Protein AF-A0A8G2L6K5-F1 (afdb_monomer_lite)

Secondary structure (DSSP, 8-state):
--HHHHHHHHTTS---TT--S------HHHHHHHHT--HHHHHHHHHHHHHTTSS---BB---TTTTT-EEEEEE-SS--HHHHHHHHTT-TTEEEEEEEE-----SS-----SEEEEEEE-S--HHHHHHHHHHHHHHTTT-S-PEEE--S-TT-PPPHHHHHHHHHHBT-BGGG--HHHHHHHHTS-HHHHT-

Foldseek 3Di:
DDPLLVLLVVLQPDDDPPDPDDDPHSDLVVSCVVVVNDSVSSVVSVCVCPVVCVPVFDADADDCQQFVKWKKKFADDPDDPVLLCVLCVPPPQFPDKDKAADDDPPDDDPRVHRIIIITIGTQQQPVCVVVVVVVSCVSVVVPTDIDTDDDDDNPDHNDVLSVLLCVQGGPDGPVPRDLVVNCVRSVHDSVVSVD

Sequence (195 aa):
MDEITRTIFRSWNWPNEEFNTFSTRPTPYNISKYNYINPGAVYKSWHILVDSGYIKKLALIPSNEIVARQVILIPGNSIKISKIFDRLSGIYFIESMHLGHIYESSGIFSINASWVFIIEILNSPLNILDKNIRIINDMLNNEYNILKITNYDYNFSMPDYLKDLYNSIAYKDIYDINLKVISDRIKKSVKTVNR

Structure (mmCIF, N/CA/C/O backbone):
data_AF-A0A8G2L6K5-F1
#
_entry.id   AF-A0A8G2L6K5-F1
#
loop_
_atom_site.group_PDB
_atom_site.id
_atom_site.type_symbol
_atom_site.label_atom_id
_atom_site.label_alt_id
_atom_site.label_comp_id
_atom_site.label_asym_id
_atom_site.label_entity_id
_atom_site.label_seq_id
_atom_site.pdbx_PDB_ins_code
_atom_site.Cartn_x
_atom_site.Cartn_y
_atom_site.Cartn_z
_atom_site.occupancy
_atom_site.B_iso_or_equiv
_atom_site.auth_seq_id
_atom_site.auth_comp_id
_atom_site.auth_asym_id
_atom_site.auth_atom_id
_atom_site.pdbx_PDB_model_num
ATOM 1 N N . MET A 1 1 ? -3.975 -21.849 -15.107 1.00 68.06 1 MET A N 1
ATOM 2 C CA . MET A 1 1 ? -2.671 -21.210 -14.837 1.00 68.06 1 MET A CA 1
ATOM 3 C C . MET A 1 1 ? -1.623 -22.298 -14.699 1.00 68.06 1 MET A C 1
ATOM 5 O O . MET A 1 1 ? -1.763 -23.127 -13.797 1.00 68.06 1 MET A O 1
ATOM 9 N N . ASP A 1 2 ? -0.671 -22.332 -15.630 1.00 79.25 2 ASP A N 1
ATOM 10 C CA . ASP A 1 2 ? 0.451 -23.277 -15.662 1.00 79.25 2 ASP A CA 1
ATOM 11 C C . ASP A 1 2 ? 1.436 -23.040 -14.502 1.00 79.25 2 ASP A C 1
ATOM 13 O O . ASP A 1 2 ? 1.358 -22.036 -13.791 1.00 79.25 2 ASP A O 1
ATOM 17 N N . GLU A 1 3 ? 2.335 -23.997 -14.287 1.00 77.94 3 GLU A N 1
ATOM 18 C CA . GLU A 1 3 ? 3.257 -24.017 -13.150 1.00 77.94 3 GLU A CA 1
ATOM 19 C C . GLU A 1 3 ? 4.266 -22.862 -13.173 1.00 77.94 3 GLU A C 1
ATOM 21 O O . GLU A 1 3 ? 4.516 -22.255 -12.133 1.00 77.94 3 GLU A O 1
ATOM 26 N N . ILE A 1 4 ? 4.752 -22.469 -14.355 1.00 76.88 4 ILE A N 1
ATOM 27 C CA . ILE A 1 4 ? 5.654 -21.321 -14.514 1.00 76.88 4 ILE A CA 1
ATOM 28 C C . ILE A 1 4 ? 4.921 -20.036 -14.121 1.00 76.88 4 ILE A C 1
ATOM 30 O O . ILE A 1 4 ? 5.428 -19.255 -13.315 1.00 76.88 4 ILE A O 1
ATOM 34 N N . THR A 1 5 ? 3.694 -19.846 -14.609 1.00 74.88 5 THR A N 1
ATOM 35 C CA . THR A 1 5 ? 2.875 -18.677 -14.267 1.00 74.88 5 THR A CA 1
ATOM 36 C C . THR A 1 5 ? 2.541 -18.623 -12.769 1.00 74.88 5 THR A C 1
ATOM 38 O O . THR A 1 5 ? 2.600 -17.548 -12.170 1.00 74.88 5 THR A O 1
ATOM 41 N N . ARG A 1 6 ? 2.263 -19.766 -12.120 1.00 75.38 6 ARG A N 1
ATOM 42 C CA . ARG A 1 6 ? 2.054 -19.834 -10.656 1.00 75.38 6 ARG A CA 1
ATOM 43 C C . ARG A 1 6 ? 3.314 -19.458 -9.871 1.00 75.38 6 ARG A C 1
ATOM 45 O O . ARG A 1 6 ? 3.214 -18.726 -8.888 1.00 75.38 6 ARG A O 1
ATOM 52 N N . THR A 1 7 ? 4.481 -19.940 -10.292 1.00 74.44 7 THR A N 1
ATOM 53 C CA . THR A 1 7 ? 5.774 -19.628 -9.661 1.00 74.44 7 THR A CA 1
ATOM 54 C C . THR A 1 7 ? 6.119 -18.146 -9.797 1.00 74.44 7 THR A C 1
ATOM 56 O O . THR A 1 7 ? 6.534 -17.511 -8.826 1.00 74.44 7 THR A O 1
ATOM 59 N N . ILE A 1 8 ? 5.859 -17.555 -10.965 1.00 73.19 8 ILE A N 1
ATOM 60 C CA . ILE A 1 8 ? 6.035 -16.116 -11.195 1.00 73.19 8 ILE A CA 1
ATOM 61 C C . ILE A 1 8 ? 5.089 -15.310 -10.304 1.00 73.19 8 ILE A C 1
ATOM 63 O O . ILE A 1 8 ? 5.546 -14.393 -9.630 1.00 73.19 8 ILE A O 1
ATOM 67 N N . PHE A 1 9 ? 3.809 -15.683 -10.231 1.00 71.31 9 PHE A N 1
ATOM 68 C CA . PHE A 1 9 ? 2.833 -15.010 -9.371 1.00 71.31 9 PHE A CA 1
ATOM 69 C C . PHE A 1 9 ? 3.225 -15.061 -7.884 1.00 71.31 9 PHE A C 1
ATOM 71 O O . PHE A 1 9 ? 3.146 -14.054 -7.187 1.00 71.31 9 PHE A O 1
ATOM 78 N N . ARG A 1 10 ? 3.718 -16.204 -7.386 1.00 68.62 10 ARG A N 1
ATOM 79 C CA . ARG A 1 10 ? 4.211 -16.334 -5.999 1.00 68.62 10 ARG A CA 1
ATOM 80 C C . ARG A 1 10 ? 5.464 -15.501 -5.727 1.00 68.62 10 ARG A C 1
ATOM 82 O O . ARG A 1 10 ? 5.612 -14.985 -4.626 1.00 68.62 10 ARG A O 1
ATOM 89 N N . SER A 1 11 ? 6.318 -15.313 -6.733 1.00 65.25 11 SER A N 1
ATOM 90 C CA . SER A 1 11 ? 7.546 -14.512 -6.622 1.00 65.25 11 SER A CA 1
ATOM 91 C C . SER A 1 11 ? 7.284 -13.012 -6.405 1.00 65.25 11 SER A C 1
ATOM 93 O O . SER A 1 11 ? 8.221 -12.260 -6.148 1.00 65.25 11 SER A O 1
ATOM 95 N N . TRP A 1 12 ? 6.031 -12.560 -6.524 1.00 62.56 12 TRP A N 1
ATOM 96 C CA . TRP A 1 12 ? 5.639 -11.167 -6.300 1.00 62.56 12 TRP A CA 1
ATOM 97 C C . TRP A 1 12 ? 5.365 -10.833 -4.826 1.00 62.56 12 TRP A C 1
ATOM 99 O O . TRP A 1 12 ? 5.551 -9.684 -4.439 1.00 62.56 12 TRP A O 1
ATOM 109 N N . ASN A 1 13 ? 4.986 -11.815 -3.998 1.00 50.75 13 ASN A N 1
ATOM 110 C CA . ASN A 1 13 ? 4.703 -11.637 -2.561 1.00 50.75 13 ASN A CA 1
ATOM 111 C C . ASN A 1 13 ? 5.940 -11.884 -1.676 1.00 50.75 13 ASN A C 1
ATOM 113 O O . ASN A 1 13 ? 5.842 -12.440 -0.587 1.00 50.75 13 ASN A O 1
ATOM 117 N N . TRP A 1 14 ? 7.114 -11.485 -2.158 1.00 43.91 14 TRP A N 1
ATOM 118 C CA . TRP A 1 14 ? 8.388 -11.611 -1.447 1.00 43.91 14 TRP A CA 1
ATOM 119 C C . TRP A 1 14 ? 8.331 -10.894 -0.080 1.00 43.91 14 TRP A C 1
ATOM 121 O O . TRP A 1 14 ? 7.917 -9.734 -0.021 1.00 43.91 14 TRP A O 1
ATOM 131 N N . PRO A 1 15 ? 8.752 -11.564 1.007 1.00 46.09 15 PRO A N 1
ATOM 132 C CA . PRO A 1 15 ? 10.173 -11.584 1.346 1.00 46.09 15 PRO A CA 1
ATOM 133 C C . PRO A 1 15 ? 10.777 -12.995 1.295 1.00 46.09 15 PRO A C 1
ATOM 135 O O . PRO A 1 15 ? 10.095 -13.978 1.557 1.00 46.09 15 PRO A O 1
ATOM 138 N N . ASN A 1 16 ? 12.077 -13.094 0.997 1.00 39.81 16 ASN A N 1
ATOM 139 C CA . ASN A 1 16 ? 12.858 -14.282 1.342 1.00 39.81 16 ASN A CA 1
ATOM 140 C C . ASN A 1 16 ? 13.253 -14.177 2.812 1.00 39.81 16 ASN A C 1
ATOM 142 O O . ASN A 1 16 ? 13.802 -13.159 3.232 1.00 39.81 16 ASN A O 1
ATOM 146 N N . GLU A 1 17 ? 13.035 -15.260 3.544 1.00 38.28 17 GLU A N 1
ATOM 147 C CA . GLU A 1 17 ? 13.237 -15.406 4.988 1.00 38.28 17 GLU A CA 1
ATOM 148 C C . GLU A 1 17 ? 14.704 -15.250 5.459 1.00 38.28 17 GLU A C 1
ATOM 150 O O . GLU A 1 17 ? 14.969 -15.334 6.652 1.00 38.28 17 GLU A O 1
ATOM 155 N N . GLU A 1 18 ? 15.664 -14.961 4.569 1.00 41.25 18 GLU A N 1
ATOM 156 C CA . GLU A 1 18 ? 17.101 -14.972 4.901 1.00 41.25 18 GLU A CA 1
ATOM 157 C C . GLU A 1 18 ? 17.878 -13.661 4.673 1.00 41.25 18 GLU A C 1
ATOM 159 O O . GLU A 1 18 ? 19.075 -13.619 4.953 1.00 41.25 18 GLU A O 1
ATOM 164 N N . PHE A 1 19 ? 17.272 -12.556 4.217 1.00 40.88 19 PHE A N 1
ATOM 165 C CA . PHE A 1 19 ? 18.045 -11.323 3.975 1.00 40.88 19 PHE A CA 1
ATOM 166 C C . PHE A 1 19 ? 17.327 -10.046 4.431 1.00 40.88 19 PHE A C 1
ATOM 168 O O . PHE A 1 19 ? 16.371 -9.594 3.811 1.00 40.88 19 PHE A O 1
ATOM 175 N N . ASN A 1 20 ? 17.884 -9.394 5.460 1.00 33.16 20 ASN A N 1
ATOM 176 C CA . ASN A 1 20 ? 17.543 -8.042 5.941 1.00 33.16 20 ASN A CA 1
ATOM 177 C C . ASN A 1 20 ? 17.918 -6.913 4.952 1.00 33.16 20 ASN A C 1
ATOM 179 O O . ASN A 1 20 ? 18.189 -5.781 5.353 1.00 33.16 20 ASN A O 1
ATOM 183 N N . THR A 1 21 ? 17.983 -7.191 3.653 1.00 35.34 21 THR A N 1
ATOM 184 C CA . THR A 1 21 ? 18.262 -6.187 2.627 1.00 35.34 21 THR A CA 1
ATOM 185 C C . THR A 1 21 ? 17.023 -6.017 1.767 1.00 35.34 21 THR A C 1
ATOM 187 O O . THR A 1 21 ? 16.451 -6.993 1.288 1.00 35.34 21 THR A O 1
ATOM 190 N N . PHE A 1 22 ? 16.586 -4.762 1.611 1.00 36.00 22 PHE A N 1
ATOM 191 C CA . PHE A 1 22 ? 15.458 -4.383 0.765 1.00 36.00 22 PHE A CA 1
ATOM 192 C C . PHE A 1 22 ? 15.473 -5.199 -0.528 1.00 36.00 22 PHE A C 1
ATOM 194 O O . PHE A 1 22 ? 16.423 -5.124 -1.312 1.00 36.00 22 PHE A O 1
ATOM 201 N N . SER A 1 23 ? 14.419 -6.000 -0.685 1.00 39.91 23 SER A N 1
ATOM 202 C CA . SER A 1 23 ? 14.184 -6.919 -1.788 1.00 39.91 23 SER A CA 1
ATOM 203 C C . SER A 1 23 ? 14.669 -6.323 -3.105 1.00 39.91 23 SER A C 1
ATOM 205 O O . SER A 1 23 ? 14.223 -5.243 -3.513 1.00 39.91 23 SER A O 1
ATOM 207 N N . THR A 1 24 ? 15.556 -7.027 -3.804 1.00 47.91 24 THR A N 1
ATOM 208 C CA . THR A 1 24 ? 15.788 -6.748 -5.217 1.00 47.91 24 THR A CA 1
ATOM 209 C C . THR A 1 24 ? 14.419 -6.776 -5.894 1.00 47.91 24 THR A C 1
ATOM 211 O O . THR A 1 24 ? 13.699 -7.764 -5.780 1.00 47.91 24 THR A O 1
ATOM 214 N N . ARG A 1 25 ? 14.011 -5.656 -6.516 1.00 54.78 25 ARG A N 1
ATOM 215 C CA . ARG A 1 25 ? 12.707 -5.513 -7.197 1.00 54.78 25 ARG A CA 1
ATOM 216 C C . ARG A 1 25 ? 12.370 -6.826 -7.922 1.00 54.78 25 ARG A C 1
ATOM 218 O O . ARG A 1 25 ? 13.289 -7.336 -8.575 1.00 54.78 25 ARG A O 1
ATOM 225 N N . PRO A 1 26 ? 11.138 -7.366 -7.864 1.00 60.91 26 PRO A N 1
ATOM 226 C CA . PRO A 1 26 ? 10.773 -8.607 -8.549 1.00 60.91 26 PRO A CA 1
ATOM 227 C C . PRO A 1 26 ? 10.716 -8.365 -10.063 1.00 60.91 26 PRO A C 1
ATOM 229 O O . PRO A 1 26 ? 9.673 -8.410 -10.689 1.00 60.91 26 PRO A O 1
ATOM 232 N N . THR A 1 27 ? 11.846 -8.017 -10.669 1.00 67.75 27 THR A N 1
ATOM 233 C CA . THR A 1 27 ? 11.981 -7.829 -12.105 1.00 67.75 27 THR A CA 1
ATOM 234 C C . THR A 1 27 ? 11.930 -9.196 -12.778 1.00 67.75 27 THR A C 1
ATOM 236 O O . THR A 1 27 ? 12.365 -10.184 -12.175 1.00 67.75 27 THR A O 1
ATOM 239 N N . PRO A 1 28 ? 11.495 -9.274 -14.045 1.00 72.69 28 PRO A N 1
ATOM 240 C CA . PRO A 1 28 ? 11.574 -10.511 -14.815 1.00 72.69 28 PRO A CA 1
ATOM 241 C C . PRO A 1 28 ? 12.965 -11.166 -14.769 1.00 72.69 28 PRO A C 1
ATOM 243 O O . PRO A 1 28 ? 13.072 -12.385 -14.655 1.00 72.69 28 PRO A O 1
ATOM 246 N N . TYR A 1 29 ? 14.033 -10.357 -14.765 1.00 73.44 29 TYR A N 1
ATOM 247 C CA . TYR A 1 29 ? 15.413 -10.824 -14.614 1.00 73.44 29 TYR A CA 1
ATOM 248 C C . TYR A 1 29 ? 15.680 -11.488 -13.255 1.00 73.44 29 TYR A C 1
ATOM 250 O O . TYR A 1 29 ? 16.242 -12.579 -13.206 1.00 73.44 29 TYR A O 1
ATOM 258 N N . ASN A 1 30 ? 15.257 -10.869 -12.149 1.00 70.69 30 ASN A N 1
ATOM 259 C CA . ASN A 1 30 ? 15.464 -11.438 -10.816 1.00 70.69 30 ASN A CA 1
ATOM 260 C C . ASN A 1 30 ? 14.640 -12.715 -10.626 1.00 70.69 30 ASN A C 1
ATOM 262 O O . ASN A 1 30 ? 15.180 -13.716 -10.166 1.00 70.69 30 ASN A O 1
ATOM 266 N N . ILE A 1 31 ? 13.376 -12.728 -11.058 1.00 74.81 31 ILE A N 1
ATOM 267 C CA . ILE A 1 31 ? 12.539 -13.936 -11.006 1.00 74.81 31 ILE A CA 1
ATOM 268 C C . ILE A 1 31 ? 13.185 -15.067 -11.811 1.00 74.81 31 ILE A C 1
ATOM 270 O O . ILE A 1 31 ? 13.276 -16.188 -11.315 1.00 74.81 31 ILE A O 1
ATOM 274 N N . SER A 1 32 ? 13.674 -14.768 -13.018 1.00 79.44 32 SER A N 1
ATOM 275 C CA . SER A 1 32 ? 14.403 -15.718 -13.862 1.00 79.44 32 SER A CA 1
ATOM 276 C C . SER A 1 32 ? 15.634 -16.285 -13.153 1.00 79.44 32 SER A C 1
ATOM 278 O O . SER A 1 32 ? 15.785 -17.503 -13.076 1.00 79.44 32 SER A O 1
ATOM 280 N N . LYS A 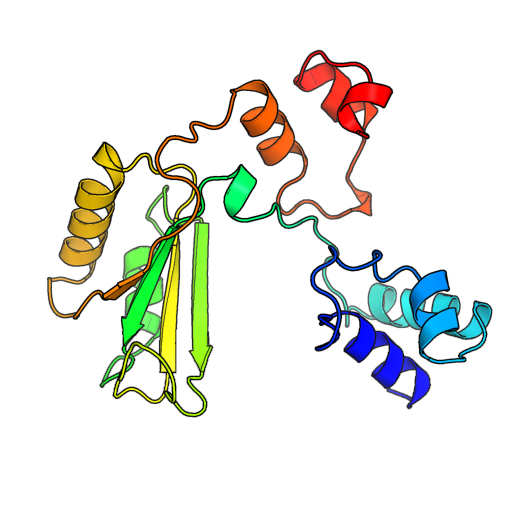1 33 ? 16.476 -15.413 -12.586 1.00 78.25 33 LYS A N 1
ATOM 281 C CA . LYS A 1 33 ? 17.710 -15.791 -11.892 1.00 78.25 33 LYS A CA 1
ATOM 282 C C . LYS A 1 33 ? 17.452 -16.668 -10.665 1.00 78.25 33 LYS A C 1
ATOM 284 O O . LYS A 1 33 ? 18.162 -17.649 -10.480 1.00 78.25 33 LYS A O 1
ATOM 289 N N . TYR A 1 34 ? 16.475 -16.315 -9.830 1.00 74.12 34 TYR A N 1
ATOM 290 C CA . TYR A 1 34 ? 16.229 -17.003 -8.556 1.00 74.12 34 TYR A CA 1
ATOM 291 C C . TYR A 1 34 ? 15.420 -18.291 -8.700 1.00 74.12 34 TYR A C 1
ATOM 293 O O . TYR A 1 34 ? 15.601 -19.208 -7.908 1.00 74.12 34 TYR A O 1
ATOM 301 N N . ASN A 1 35 ? 14.562 -18.384 -9.718 1.00 76.38 35 ASN A N 1
ATOM 302 C CA . ASN A 1 35 ? 13.757 -19.581 -9.966 1.00 76.38 35 ASN A CA 1
ATOM 303 C C . ASN A 1 35 ? 14.340 -20.475 -11.072 1.00 76.38 35 ASN A C 1
ATOM 305 O O . ASN A 1 35 ? 13.712 -21.460 -11.449 1.00 76.38 35 ASN A O 1
ATOM 309 N N . TYR A 1 36 ? 15.508 -20.122 -11.623 1.00 81.75 36 TYR A N 1
ATOM 310 C CA . TYR A 1 36 ? 16.138 -20.815 -12.752 1.00 81.75 36 TYR A CA 1
ATOM 311 C C . TYR A 1 36 ? 15.199 -20.971 -13.968 1.00 81.75 36 TYR A C 1
ATOM 313 O O . TYR A 1 36 ? 15.243 -21.962 -14.695 1.00 81.75 36 TYR A O 1
ATOM 321 N N . ILE A 1 37 ? 14.342 -19.971 -14.207 1.00 83.56 37 ILE A N 1
ATOM 322 C CA . ILE A 1 37 ? 13.384 -19.938 -15.324 1.00 83.56 37 ILE A CA 1
ATOM 323 C C . ILE A 1 37 ? 13.993 -19.133 -16.470 1.00 83.56 37 ILE A C 1
ATOM 325 O O . ILE A 1 37 ? 14.615 -18.097 -16.245 1.00 83.56 37 ILE A O 1
ATOM 329 N N . ASN A 1 38 ? 13.773 -19.553 -17.716 1.00 84.19 38 ASN A N 1
ATOM 330 C CA . ASN A 1 38 ? 14.186 -18.777 -18.886 1.00 84.19 38 ASN A CA 1
ATOM 331 C C . ASN A 1 38 ? 13.585 -17.345 -18.856 1.00 84.19 38 ASN A C 1
ATOM 333 O O . ASN A 1 38 ? 12.363 -17.217 -18.732 1.00 84.19 38 ASN A O 1
ATOM 337 N N . PRO A 1 39 ? 14.385 -16.272 -19.038 1.00 79.25 39 PRO A N 1
ATOM 338 C CA . PRO A 1 39 ? 13.889 -14.894 -18.992 1.00 79.25 39 PRO A CA 1
ATOM 339 C C . PRO A 1 39 ? 12.717 -14.625 -19.943 1.00 79.25 39 PRO A C 1
ATOM 341 O O . PRO A 1 39 ? 11.751 -13.974 -19.556 1.00 79.25 39 PRO A O 1
ATOM 344 N N . GLY A 1 40 ? 12.754 -15.162 -21.167 1.00 82.31 40 GLY A N 1
ATOM 345 C CA . GLY A 1 40 ? 11.688 -14.996 -22.157 1.00 82.31 40 GLY A CA 1
ATOM 346 C C . GLY A 1 40 ? 10.363 -15.624 -21.717 1.00 82.31 40 GLY A C 1
ATOM 347 O O . GLY A 1 40 ? 9.302 -15.039 -21.934 1.00 82.31 40 GLY A O 1
ATOM 348 N N . ALA A 1 41 ? 10.415 -16.768 -21.028 1.00 83.69 41 ALA A N 1
ATOM 349 C CA . ALA A 1 41 ? 9.231 -17.385 -20.430 1.00 83.69 41 ALA A CA 1
ATOM 350 C C . ALA A 1 41 ? 8.665 -16.536 -19.278 1.00 83.69 41 ALA A C 1
ATOM 352 O O . ALA A 1 41 ? 7.443 -16.419 -19.149 1.00 83.69 41 ALA A O 1
ATOM 353 N N . VAL A 1 42 ? 9.536 -15.891 -18.490 1.00 82.44 42 VAL A N 1
ATOM 354 C CA . VAL A 1 42 ? 9.116 -14.959 -17.434 1.00 82.44 42 VAL A CA 1
ATOM 355 C C . VAL A 1 42 ? 8.432 -13.732 -18.024 1.00 82.44 42 VAL A C 1
ATOM 357 O O . VAL A 1 42 ? 7.327 -13.412 -17.601 1.00 82.44 42 VAL A O 1
ATOM 360 N N . TYR A 1 43 ? 9.023 -13.085 -19.035 1.00 81.56 43 TYR A N 1
ATOM 361 C CA . TYR A 1 43 ? 8.406 -11.935 -19.708 1.00 81.56 43 TYR A CA 1
ATOM 362 C C . TYR A 1 43 ? 7.048 -12.286 -20.319 1.00 81.56 43 TYR A C 1
ATOM 364 O O . TYR A 1 43 ? 6.073 -11.570 -20.102 1.00 81.56 43 TYR A O 1
ATOM 372 N N . LYS A 1 44 ? 6.953 -13.410 -21.037 1.00 83.56 44 LYS A N 1
ATOM 373 C CA . LYS A 1 44 ? 5.691 -13.852 -21.643 1.00 83.56 44 LYS A CA 1
ATOM 374 C C . LYS A 1 44 ? 4.600 -14.061 -20.591 1.00 83.56 44 LYS A C 1
ATOM 376 O O . LYS A 1 44 ? 3.485 -13.583 -20.761 1.00 83.56 44 LYS A O 1
ATOM 381 N N . SER A 1 45 ? 4.926 -14.749 -19.501 1.00 81.56 45 SER A N 1
ATOM 382 C CA . SER A 1 45 ? 3.962 -15.035 -18.433 1.00 81.56 45 SER A CA 1
ATOM 383 C C . SER A 1 45 ? 3.610 -13.782 -17.627 1.00 81.56 45 SER A C 1
ATOM 385 O O . SER A 1 45 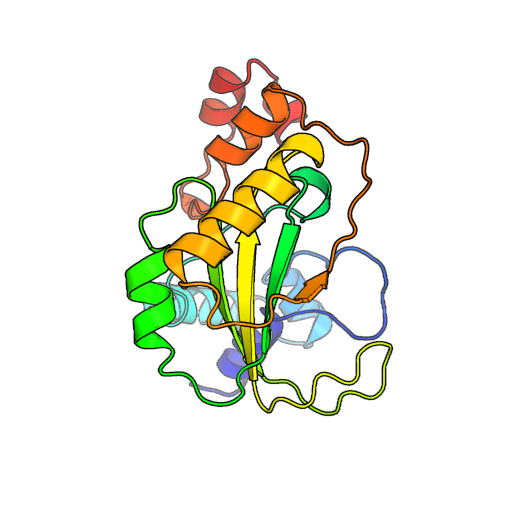? 2.466 -13.623 -17.218 1.00 81.56 45 SER A O 1
ATOM 387 N N . TRP A 1 46 ? 4.561 -12.863 -17.447 1.00 79.06 46 TRP A N 1
ATOM 388 C CA . TRP A 1 46 ? 4.332 -11.554 -16.836 1.00 79.06 46 TRP A CA 1
ATOM 389 C C . TRP A 1 46 ? 3.292 -10.751 -17.617 1.00 79.06 46 TRP A C 1
ATOM 391 O O . TRP A 1 46 ? 2.326 -10.274 -17.029 1.00 79.06 46 TRP A O 1
ATOM 401 N N . HIS A 1 47 ? 3.457 -10.645 -18.940 1.00 79.56 47 HIS A N 1
ATOM 402 C CA . HIS A 1 47 ? 2.478 -9.981 -19.801 1.00 79.56 47 HIS A CA 1
ATOM 403 C C . HIS A 1 47 ? 1.118 -10.663 -19.727 1.00 79.56 47 HIS A C 1
ATOM 405 O O . HIS A 1 47 ? 0.129 -9.988 -19.486 1.00 79.56 47 HIS A O 1
ATOM 411 N N . ILE A 1 48 ? 1.069 -11.998 -19.796 1.00 82.00 48 ILE A N 1
ATOM 412 C CA . ILE A 1 48 ? -0.189 -12.739 -19.639 1.00 82.00 48 ILE A CA 1
ATOM 413 C C . ILE A 1 48 ? -0.871 -12.381 -18.318 1.00 82.00 48 ILE A C 1
ATOM 415 O O . ILE A 1 48 ? -2.063 -12.102 -18.325 1.00 82.00 48 ILE A O 1
ATOM 419 N N . LEU A 1 49 ? -0.154 -12.370 -17.192 1.00 77.62 49 LEU A N 1
ATOM 420 C CA . LEU A 1 49 ? -0.744 -12.069 -15.885 1.00 77.62 49 LEU A CA 1
ATOM 421 C C . LEU A 1 49 ? -1.317 -10.640 -15.806 1.00 77.62 49 LEU A C 1
ATOM 423 O O . LEU A 1 49 ? -2.349 -10.448 -15.163 1.00 77.62 49 LEU A O 1
ATOM 427 N N . VAL A 1 50 ? -0.681 -9.661 -16.456 1.00 76.75 50 VAL A N 1
ATOM 428 C CA . VAL A 1 50 ? -1.176 -8.274 -16.531 1.00 76.75 50 VAL A CA 1
ATOM 429 C C . VAL A 1 50 ? -2.350 -8.169 -17.511 1.00 76.75 50 VAL A C 1
ATOM 431 O O . VAL A 1 50 ? -3.434 -7.741 -17.125 1.00 76.75 50 VAL A O 1
ATOM 434 N N . ASP A 1 51 ? -2.175 -8.639 -18.745 1.00 79.38 51 ASP A N 1
ATOM 435 C CA . ASP A 1 51 ? -3.144 -8.505 -19.840 1.00 79.38 51 ASP A CA 1
ATOM 436 C C . ASP A 1 51 ? -4.444 -9.279 -19.574 1.00 79.38 51 ASP A C 1
ATOM 438 O O . ASP A 1 51 ? -5.526 -8.859 -19.978 1.00 79.38 51 ASP A O 1
ATOM 442 N N . SER A 1 52 ? -4.363 -10.408 -18.864 1.00 80.50 52 SER A N 1
ATOM 443 C CA . SER A 1 52 ? -5.541 -11.192 -18.459 1.00 80.50 52 SER A CA 1
ATOM 444 C C . SER A 1 52 ? -6.209 -10.689 -17.173 1.00 80.50 52 SER A C 1
ATOM 446 O O . SER A 1 52 ? -7.217 -11.254 -16.746 1.00 80.50 52 SER A O 1
ATOM 448 N N . GLY A 1 53 ? -5.670 -9.641 -16.541 1.00 76.12 53 GLY A N 1
ATOM 449 C CA . GLY A 1 53 ? -6.245 -9.021 -15.348 1.00 76.12 53 GLY A CA 1
ATOM 450 C C . GLY A 1 53 ? -6.048 -9.801 -14.043 1.00 76.12 53 GLY A C 1
ATOM 451 O O . GLY A 1 53 ? -6.656 -9.437 -13.032 1.00 76.12 53 GLY A O 1
ATOM 452 N N . TYR A 1 54 ? -5.201 -10.843 -14.023 1.00 72.81 54 TYR A N 1
ATOM 453 C CA . TYR A 1 54 ? -4.770 -11.477 -12.765 1.00 72.81 54 TYR A CA 1
ATOM 454 C C . TYR A 1 54 ? -3.997 -10.484 -11.889 1.00 72.81 54 TYR A C 1
ATOM 456 O O . TYR A 1 54 ? -4.160 -10.478 -10.669 1.00 72.81 54 TYR A O 1
ATOM 464 N N . ILE A 1 55 ? -3.206 -9.611 -12.511 1.00 72.50 55 ILE A N 1
ATOM 465 C CA . ILE A 1 55 ? -2.631 -8.424 -11.885 1.00 72.50 55 ILE A CA 1
ATOM 466 C C . ILE A 1 55 ? -3.435 -7.224 -12.359 1.00 72.50 55 ILE A C 1
ATOM 468 O O . ILE A 1 55 ? -3.360 -6.830 -13.518 1.00 72.50 55 ILE A O 1
ATOM 472 N N . LYS A 1 56 ? -4.193 -6.618 -11.447 1.00 71.81 56 LYS A N 1
ATOM 473 C CA . LYS A 1 56 ? -4.994 -5.428 -11.764 1.00 71.81 56 LYS A CA 1
ATOM 474 C C . LYS A 1 56 ? -4.193 -4.131 -11.721 1.00 71.81 56 LYS A C 1
ATOM 476 O O . LYS A 1 56 ? -4.616 -3.149 -12.315 1.00 71.81 56 LYS A O 1
ATOM 481 N N . LYS A 1 57 ? -3.114 -4.107 -10.935 1.00 71.00 57 LYS A N 1
ATOM 482 C CA . LYS A 1 57 ? -2.339 -2.901 -10.656 1.00 71.00 57 LYS A CA 1
ATOM 483 C C . LYS A 1 57 ? -0.958 -3.249 -10.129 1.00 71.00 57 LYS A C 1
ATOM 485 O O . LYS A 1 57 ? -0.831 -4.091 -9.240 1.00 71.00 57 LYS A O 1
ATOM 490 N N . LEU A 1 58 ? 0.047 -2.544 -10.626 1.00 70.06 58 LEU A N 1
ATOM 491 C CA . LEU A 1 58 ? 1.387 -2.515 -10.054 1.00 70.06 58 LEU A CA 1
ATOM 492 C C . LEU A 1 58 ? 1.600 -1.129 -9.462 1.00 70.06 58 LEU A C 1
ATOM 494 O O . LEU A 1 58 ? 1.662 -0.167 -10.208 1.00 70.06 58 LEU A O 1
ATOM 498 N N . ALA A 1 59 ? 1.700 -1.001 -8.141 1.00 69.44 59 ALA A N 1
ATOM 499 C CA . ALA A 1 59 ? 1.843 0.302 -7.496 1.00 69.44 59 ALA A CA 1
ATOM 500 C C . ALA A 1 59 ? 3.086 0.365 -6.612 1.00 69.44 59 ALA A C 1
ATOM 502 O O . ALA A 1 59 ? 3.464 -0.621 -5.979 1.00 69.44 59 ALA A O 1
ATOM 503 N N . LEU A 1 60 ? 3.698 1.548 -6.532 1.00 65.94 60 LEU A N 1
ATOM 504 C CA . LEU A 1 60 ? 4.704 1.824 -5.512 1.00 65.94 60 LEU A CA 1
ATOM 505 C C . LEU A 1 60 ? 3.994 2.081 -4.182 1.00 65.94 60 LEU A C 1
ATOM 507 O O . LEU A 1 60 ? 3.207 3.022 -4.065 1.00 65.94 60 LEU A O 1
ATOM 511 N N . ILE A 1 61 ? 4.292 1.247 -3.185 1.00 66.12 61 ILE A N 1
ATOM 512 C CA . ILE A 1 61 ? 3.847 1.430 -1.803 1.00 66.12 61 ILE A CA 1
ATOM 513 C C . ILE A 1 61 ? 5.042 1.967 -1.010 1.00 66.12 61 ILE A C 1
ATOM 515 O O . ILE A 1 61 ? 6.037 1.258 -0.852 1.00 66.12 61 ILE A O 1
ATOM 519 N N . PRO A 1 62 ? 4.993 3.222 -0.543 1.00 63.38 62 PRO A N 1
ATOM 520 C CA . PRO A 1 62 ? 6.092 3.808 0.213 1.00 63.38 62 PRO A CA 1
ATOM 521 C C . PRO A 1 62 ? 6.291 3.095 1.551 1.00 63.38 62 PRO A C 1
ATOM 523 O O . PRO A 1 62 ? 5.315 2.701 2.201 1.00 63.38 62 PRO A O 1
ATOM 526 N N . SER A 1 63 ? 7.561 2.952 1.948 1.00 64.00 63 SER A N 1
ATOM 527 C CA . SER A 1 63 ? 7.934 2.380 3.245 1.00 64.00 63 SER A CA 1
ATOM 528 C C . SER A 1 63 ? 7.260 3.151 4.377 1.00 64.00 63 SER A C 1
ATOM 530 O O . SER A 1 63 ? 7.204 4.383 4.345 1.00 64.00 63 SER A O 1
ATOM 532 N N . ASN A 1 64 ? 6.793 2.418 5.387 1.00 62.22 64 ASN A N 1
ATOM 533 C CA . ASN A 1 64 ? 6.145 2.954 6.583 1.00 62.22 64 ASN A CA 1
ATOM 534 C C . ASN A 1 64 ? 6.990 4.043 7.274 1.00 62.22 64 ASN A C 1
ATOM 536 O O . ASN A 1 64 ? 6.433 5.026 7.761 1.00 62.22 64 ASN A O 1
ATOM 540 N N . GLU A 1 65 ? 8.320 3.893 7.244 1.00 60.09 65 GLU A N 1
ATOM 541 C CA . GLU A 1 65 ? 9.315 4.833 7.788 1.00 60.09 65 GLU A CA 1
ATOM 542 C C . GLU A 1 65 ? 9.226 6.224 7.164 1.00 60.09 65 GLU A C 1
ATOM 544 O O . GLU A 1 65 ? 9.302 7.235 7.852 1.00 60.09 65 GLU A O 1
ATOM 549 N N . ILE A 1 66 ? 9.032 6.275 5.846 1.00 62.25 66 ILE A N 1
ATOM 550 C CA . ILE A 1 66 ? 9.084 7.512 5.059 1.00 62.25 66 ILE A CA 1
ATOM 551 C C . ILE A 1 66 ? 7.809 8.339 5.238 1.00 62.25 66 ILE A C 1
ATOM 553 O O . ILE A 1 66 ? 7.818 9.552 5.050 1.00 62.25 66 ILE A O 1
ATOM 557 N N . VAL A 1 67 ? 6.699 7.690 5.577 1.00 64.94 67 VAL A N 1
ATOM 558 C CA . VAL A 1 67 ? 5.374 8.324 5.645 1.00 64.94 67 VAL A CA 1
ATOM 559 C C . VAL A 1 67 ? 4.839 8.422 7.073 1.00 64.94 67 VAL A C 1
ATOM 561 O O . VAL A 1 67 ? 3.690 8.827 7.269 1.00 64.94 67 VAL A O 1
ATOM 564 N N . ALA A 1 68 ? 5.659 8.030 8.058 1.00 68.00 68 ALA A N 1
ATOM 565 C CA . ALA A 1 68 ? 5.273 7.894 9.458 1.00 68.00 68 ALA A CA 1
ATOM 566 C C . ALA A 1 68 ? 3.935 7.140 9.606 1.00 68.00 68 ALA A C 1
ATOM 568 O O . ALA A 1 68 ? 3.029 7.591 10.312 1.00 68.00 68 ALA A O 1
ATOM 569 N N . ARG A 1 69 ? 3.783 6.019 8.877 1.00 74.19 69 ARG A N 1
ATOM 570 C CA . ARG A 1 69 ? 2.548 5.220 8.894 1.00 74.19 69 ARG A CA 1
ATOM 571 C C . ARG A 1 69 ? 2.370 4.628 10.284 1.00 74.19 69 ARG A C 1
ATOM 573 O O . ARG A 1 69 ? 3.271 3.981 10.816 1.00 74.19 69 ARG A O 1
ATOM 580 N N . GLN A 1 70 ? 1.191 4.827 10.847 1.00 76.88 70 GLN A N 1
ATOM 581 C CA . GLN A 1 70 ? 0.796 4.264 12.128 1.00 76.88 70 GLN A CA 1
ATOM 582 C C . GLN A 1 70 ? -0.278 3.216 11.899 1.00 76.88 70 GLN A C 1
ATOM 584 O O . GLN A 1 70 ? -1.132 3.371 11.025 1.00 76.88 70 GLN A O 1
ATOM 589 N N . VAL A 1 71 ? -0.218 2.147 12.686 1.00 77.69 71 VAL A N 1
ATOM 590 C CA . VAL A 1 71 ? -1.126 1.015 12.561 1.00 77.69 71 VAL A CA 1
ATOM 591 C C . VAL A 1 71 ? -1.943 0.899 13.837 1.00 77.69 71 VAL A C 1
ATOM 593 O O . VAL A 1 71 ? -1.414 0.871 14.948 1.00 77.69 71 VAL A O 1
ATOM 596 N N . ILE A 1 72 ? -3.255 0.839 13.672 1.00 80.06 72 ILE A N 1
ATOM 597 C CA . ILE A 1 72 ? -4.195 0.545 14.740 1.00 80.06 72 ILE A CA 1
ATOM 598 C C . ILE A 1 72 ? -4.741 -0.858 14.511 1.00 80.06 72 ILE A C 1
ATOM 600 O O . ILE A 1 72 ? -5.138 -1.205 13.399 1.00 80.06 72 ILE A O 1
ATOM 604 N N . LEU A 1 73 ? -4.775 -1.647 15.581 1.00 80.31 73 LEU A N 1
ATOM 605 C CA . LEU A 1 73 ? -5.273 -3.011 15.564 1.00 80.31 73 LEU A CA 1
ATOM 606 C C . LEU A 1 73 ? -6.541 -3.117 16.408 1.00 80.31 73 LEU A C 1
ATOM 608 O O . LEU A 1 73 ? -6.568 -2.692 17.563 1.00 80.31 73 LEU A O 1
ATOM 612 N N . ILE A 1 74 ? -7.584 -3.724 15.850 1.00 81.12 74 ILE A N 1
ATOM 613 C CA . ILE A 1 74 ? -8.828 -4.023 16.567 1.00 81.12 74 ILE A CA 1
ATOM 614 C C . ILE A 1 74 ? -9.024 -5.544 16.565 1.00 81.12 74 ILE A C 1
ATOM 616 O O . ILE A 1 74 ? -9.261 -6.120 15.500 1.00 81.12 74 ILE A O 1
ATOM 620 N N . PRO A 1 75 ? -8.907 -6.219 17.722 1.00 79.06 75 PRO A N 1
ATOM 621 C CA . PRO A 1 75 ? -9.106 -7.659 17.828 1.00 79.06 75 PRO A CA 1
ATOM 622 C C . PRO A 1 75 ? -10.518 -8.082 17.429 1.00 79.06 75 PRO A C 1
ATOM 624 O O . PRO A 1 75 ? -11.523 -7.480 17.819 1.00 79.06 75 PRO A O 1
ATOM 627 N N . GLY A 1 76 ? -10.584 -9.158 16.660 1.00 72.44 76 GLY A N 1
ATOM 628 C CA . GLY A 1 76 ? -11.801 -9.693 16.092 1.00 72.44 76 GLY A CA 1
ATOM 629 C C . GLY A 1 76 ? -12.579 -10.621 17.006 1.00 72.44 76 GLY A C 1
ATOM 630 O O . GLY A 1 76 ? -12.684 -11.810 16.716 1.00 72.44 76 GLY A O 1
ATOM 631 N N . ASN A 1 77 ? -13.140 -10.105 18.100 1.00 63.81 77 ASN A N 1
ATOM 632 C CA . ASN A 1 77 ? -13.692 -10.993 19.131 1.00 63.81 77 ASN A CA 1
ATOM 633 C C . ASN A 1 77 ? -15.207 -11.255 19.002 1.00 63.81 77 ASN A C 1
ATOM 635 O O . ASN A 1 77 ? -15.709 -12.152 19.674 1.00 63.81 77 ASN A O 1
ATOM 639 N N . SER A 1 78 ? -15.944 -10.542 18.134 1.00 54.91 78 SER A N 1
ATOM 640 C CA . SER A 1 78 ? -17.404 -10.756 17.953 1.00 54.91 78 SER A CA 1
ATOM 641 C C . SER A 1 78 ? -18.079 -9.956 16.815 1.00 54.91 78 SER A C 1
ATOM 643 O O . SER A 1 78 ? -19.307 -9.891 16.736 1.00 54.91 78 SER A O 1
ATOM 645 N N . ILE A 1 79 ? -17.324 -9.301 15.929 1.00 61.53 79 ILE A N 1
ATOM 646 C CA . ILE A 1 79 ? -17.837 -8.142 15.173 1.00 61.53 79 ILE A CA 1
ATOM 647 C C . ILE A 1 79 ? -18.223 -8.489 13.728 1.00 61.53 79 ILE A C 1
ATOM 649 O O . ILE A 1 79 ? -17.526 -9.231 13.039 1.00 61.53 79 ILE A O 1
ATOM 653 N N . LYS A 1 80 ? -19.290 -7.852 13.217 1.00 71.12 80 LYS A N 1
ATOM 654 C CA . LYS A 1 80 ? -19.547 -7.763 11.770 1.00 71.12 80 LYS A CA 1
ATOM 655 C C . LYS A 1 80 ? -18.592 -6.751 11.140 1.00 71.12 80 LYS A C 1
ATOM 657 O O . LYS A 1 80 ? -18.819 -5.550 11.256 1.00 71.12 80 LYS A O 1
ATOM 662 N N . ILE A 1 81 ? -17.572 -7.246 10.442 1.00 73.00 81 ILE A N 1
ATOM 663 C CA . ILE A 1 81 ? -16.552 -6.462 9.718 1.00 73.00 81 ILE A CA 1
ATOM 664 C C . ILE A 1 81 ? -17.169 -5.320 8.891 1.00 73.00 81 ILE A C 1
ATOM 666 O O . ILE A 1 81 ? -16.640 -4.212 8.884 1.00 73.00 81 ILE A O 1
ATOM 670 N N . SER A 1 82 ? -18.325 -5.560 8.262 1.00 78.19 82 SER A N 1
ATOM 671 C CA . SER A 1 82 ? -19.034 -4.551 7.467 1.00 78.19 82 SER A CA 1
ATOM 672 C C . SER A 1 82 ? -19.336 -3.268 8.251 1.00 78.19 82 SER A C 1
ATOM 674 O O . SER A 1 82 ? -19.124 -2.182 7.734 1.00 78.19 82 SER A O 1
ATOM 676 N N . LYS A 1 83 ? -19.724 -3.371 9.532 1.00 80.56 83 LYS A N 1
ATOM 677 C CA . LYS A 1 83 ? -20.030 -2.197 10.364 1.00 80.56 83 LYS A CA 1
ATOM 678 C C . LYS A 1 83 ? -18.807 -1.322 10.630 1.00 80.56 83 LYS A C 1
ATOM 680 O O . LYS A 1 83 ? -18.964 -0.114 10.770 1.00 80.56 83 LYS A O 1
ATOM 685 N N . ILE A 1 84 ? -17.619 -1.920 10.738 1.00 82.12 84 ILE A N 1
ATOM 686 C CA . ILE A 1 84 ? -16.378 -1.163 10.937 1.00 82.12 84 ILE A CA 1
ATOM 687 C C . ILE A 1 84 ? -16.072 -0.370 9.664 1.00 82.12 84 ILE A C 1
ATOM 689 O O . ILE A 1 84 ? -15.860 0.837 9.741 1.00 82.12 84 ILE A O 1
ATOM 693 N N . PHE A 1 85 ? -16.125 -1.021 8.497 1.00 84.12 85 PHE A N 1
ATOM 694 C CA . PHE A 1 85 ? -15.924 -0.347 7.213 1.00 84.12 85 PHE A CA 1
ATOM 695 C C . PHE A 1 85 ? -16.916 0.800 7.006 1.00 84.12 85 PHE A C 1
ATOM 697 O O . PHE A 1 85 ? -16.477 1.915 6.742 1.00 84.12 85 PHE A O 1
ATOM 704 N N . ASP A 1 86 ? -18.216 0.555 7.196 1.00 85.69 86 ASP A N 1
ATOM 705 C CA . ASP A 1 86 ? -19.268 1.557 6.975 1.00 85.69 86 ASP A CA 1
ATOM 706 C C . ASP A 1 86 ? -19.094 2.799 7.865 1.00 85.69 86 ASP A C 1
ATOM 708 O O . ASP A 1 86 ? -19.354 3.923 7.441 1.00 85.69 86 ASP A O 1
ATOM 712 N N . ARG A 1 87 ? -18.651 2.608 9.116 1.00 87.25 87 ARG A N 1
ATOM 713 C CA . ARG A 1 87 ? -18.441 3.707 10.072 1.00 87.25 87 ARG A CA 1
ATOM 714 C C . ARG A 1 87 ? -17.158 4.485 9.792 1.00 87.25 87 ARG A C 1
ATOM 716 O O . ARG A 1 87 ? -17.123 5.691 10.009 1.00 87.25 87 ARG A O 1
ATOM 723 N N . LEU A 1 88 ? -16.101 3.816 9.338 1.00 87.69 88 LEU A N 1
ATOM 724 C CA . LEU A 1 88 ? -14.769 4.417 9.228 1.00 87.69 88 LEU A CA 1
ATOM 725 C C . LEU A 1 88 ? -14.414 4.901 7.814 1.00 87.69 88 LEU A C 1
ATOM 727 O O . LEU A 1 88 ? -13.502 5.713 7.674 1.00 87.69 88 LEU A O 1
ATOM 731 N N . SER A 1 89 ? -15.133 4.477 6.770 1.00 83.00 89 SER A N 1
ATOM 732 C CA . SER A 1 89 ? -14.809 4.786 5.366 1.00 83.00 89 SER A CA 1
ATOM 733 C C . SER A 1 89 ? -14.825 6.277 5.006 1.00 83.00 89 SER A C 1
ATOM 735 O O . SER A 1 89 ? -14.305 6.652 3.961 1.00 83.00 89 SER A O 1
ATOM 737 N N . GLY A 1 90 ? -15.425 7.133 5.839 1.00 81.25 90 GLY A N 1
ATOM 738 C CA . GLY A 1 90 ? -15.474 8.586 5.634 1.00 81.25 90 GLY A CA 1
ATOM 739 C C . GLY A 1 90 ? -14.358 9.380 6.320 1.00 81.25 90 GLY A C 1
ATOM 740 O O . GLY A 1 90 ? -14.344 10.608 6.235 1.00 81.25 90 GLY A O 1
ATOM 741 N N . ILE A 1 91 ? -13.448 8.725 7.043 1.00 86.69 91 ILE A N 1
ATOM 742 C CA . ILE A 1 91 ? -12.452 9.415 7.867 1.00 86.69 91 ILE A CA 1
ATOM 743 C C . ILE A 1 91 ? -11.215 9.758 7.032 1.00 86.69 91 ILE A C 1
ATOM 745 O O . ILE A 1 91 ? -10.455 8.882 6.638 1.00 86.69 91 ILE A O 1
ATOM 749 N N . TYR A 1 92 ? -10.978 11.056 6.825 1.00 80.88 92 TYR A N 1
ATOM 750 C CA . TYR A 1 92 ? -9.959 11.573 5.899 1.00 80.88 92 TYR A CA 1
ATOM 751 C C . TYR A 1 92 ? -8.506 11.179 6.215 1.00 80.88 92 TYR A C 1
ATOM 753 O O . TYR A 1 92 ? -7.650 11.284 5.344 1.00 80.88 92 TYR A O 1
ATOM 761 N N . PHE A 1 93 ? -8.203 10.804 7.460 1.00 80.38 93 PHE A N 1
ATOM 762 C CA . PHE A 1 93 ? -6.854 10.411 7.880 1.00 80.38 93 PHE A CA 1
ATOM 763 C C . PHE A 1 93 ? -6.639 8.892 7.878 1.00 80.38 93 PHE A C 1
ATOM 765 O O . PHE A 1 93 ? -5.523 8.441 8.139 1.00 80.38 93 PHE A O 1
ATOM 772 N N . ILE A 1 94 ? -7.686 8.103 7.619 1.00 85.50 94 ILE A N 1
ATOM 773 C CA . ILE A 1 94 ? -7.565 6.658 7.437 1.00 85.50 94 ILE A CA 1
ATOM 774 C C . ILE A 1 94 ? -7.182 6.404 5.983 1.00 85.50 94 ILE A C 1
ATOM 776 O O . ILE A 1 94 ? -7.942 6.708 5.070 1.00 85.50 94 ILE A O 1
ATOM 780 N N . GLU A 1 95 ? -6.001 5.832 5.787 1.00 79.50 95 GLU A N 1
ATOM 781 C CA . GLU A 1 95 ? -5.462 5.539 4.462 1.00 79.50 95 GLU A CA 1
ATOM 782 C C . GLU A 1 95 ? -5.953 4.192 3.945 1.00 79.50 95 GLU A C 1
ATOM 784 O O . GLU A 1 95 ? -6.348 4.045 2.789 1.00 79.50 95 GLU A O 1
ATOM 789 N N . SER A 1 96 ? -5.906 3.179 4.807 1.00 82.75 96 SER A N 1
ATOM 790 C CA . SER A 1 96 ? -6.299 1.831 4.436 1.00 82.75 96 SER A CA 1
ATOM 791 C C . SER A 1 96 ? -6.903 1.087 5.618 1.00 82.75 96 SER A C 1
ATOM 793 O O . SER A 1 96 ? -6.628 1.373 6.786 1.00 82.75 96 SER A O 1
ATOM 795 N N . MET A 1 97 ? -7.768 0.132 5.291 1.00 86.19 97 MET A N 1
ATOM 796 C CA . MET A 1 97 ? -8.415 -0.754 6.246 1.00 86.19 97 MET A CA 1
ATOM 797 C C . MET A 1 97 ? -8.477 -2.154 5.654 1.00 86.19 97 MET A C 1
ATOM 799 O O . MET A 1 97 ? -8.944 -2.325 4.526 1.00 86.19 97 MET A O 1
ATOM 803 N N . HIS A 1 98 ? -8.015 -3.156 6.395 1.00 84.38 98 HIS A N 1
ATOM 804 C CA . HIS A 1 98 ? -8.030 -4.539 5.930 1.00 84.38 98 HIS A CA 1
ATOM 805 C C . HIS A 1 98 ? -8.071 -5.544 7.086 1.00 84.38 98 HIS A C 1
ATOM 807 O O . HIS A 1 98 ? -7.832 -5.216 8.247 1.00 84.38 98 HIS A O 1
ATOM 813 N N . LEU A 1 99 ? -8.412 -6.788 6.753 1.00 80.62 99 LEU A N 1
ATOM 814 C CA . LEU A 1 99 ? -8.467 -7.897 7.698 1.00 80.62 99 LEU A CA 1
AT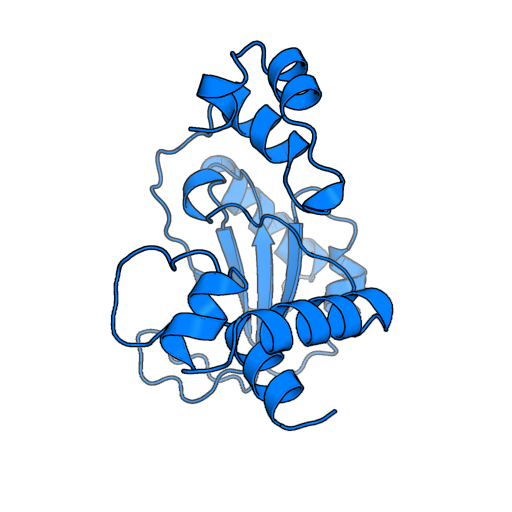OM 815 C C . LEU A 1 99 ? -7.140 -8.663 7.678 1.00 80.62 99 LEU A C 1
ATOM 817 O O . LEU A 1 99 ? -6.692 -9.087 6.613 1.00 80.62 99 LEU A O 1
ATOM 821 N N . GLY A 1 100 ? -6.550 -8.876 8.849 1.00 73.88 100 GLY A N 1
ATOM 822 C CA . GLY A 1 100 ? -5.424 -9.781 9.052 1.00 73.88 100 GLY A CA 1
ATOM 823 C C . GLY A 1 100 ? -5.860 -11.051 9.779 1.00 73.88 100 GLY A C 1
ATOM 824 O O . GLY A 1 100 ? -6.681 -11.001 10.696 1.00 73.88 100 GLY A O 1
ATOM 825 N N . HIS A 1 101 ? -5.290 -12.192 9.396 1.00 67.19 101 HIS A N 1
ATOM 826 C CA . HIS A 1 101 ? -5.398 -13.431 10.166 1.00 67.19 101 HIS A CA 1
ATOM 827 C C . HIS A 1 101 ? -4.235 -13.538 11.151 1.00 67.19 101 HIS A C 1
ATOM 829 O O . HIS A 1 101 ? -3.094 -13.253 10.790 1.00 67.19 101 HIS A O 1
ATOM 835 N N . ILE A 1 102 ? -4.526 -13.966 12.380 1.00 68.00 102 ILE A N 1
ATOM 836 C CA . ILE A 1 102 ? -3.502 -14.239 13.391 1.00 68.00 102 ILE A CA 1
ATOM 837 C C . ILE A 1 102 ? -3.259 -15.748 13.389 1.00 68.00 102 ILE A C 1
ATOM 839 O O . ILE A 1 102 ? -4.115 -16.519 13.819 1.00 68.00 102 ILE A O 1
ATOM 843 N N . TYR A 1 103 ? -2.100 -16.165 12.886 1.00 53.12 103 TYR A N 1
ATOM 844 C CA . TYR A 1 103 ? -1.626 -17.543 12.982 1.00 53.12 103 TYR A CA 1
ATOM 845 C C . TYR A 1 103 ? -0.622 -17.595 14.138 1.00 53.12 103 TYR A C 1
ATOM 847 O O . TYR A 1 103 ? 0.442 -17.005 14.027 1.00 53.12 103 TYR A O 1
ATOM 855 N N . GLU A 1 104 ? -1.015 -18.220 15.253 1.00 48.69 104 GLU A N 1
ATOM 856 C CA . GLU A 1 104 ? -0.198 -18.473 16.456 1.00 48.69 104 GLU A CA 1
ATOM 857 C C . GLU A 1 104 ? 0.530 -17.242 17.043 1.00 48.69 104 GLU A C 1
ATOM 859 O O . GLU A 1 104 ? 1.619 -16.849 16.636 1.00 48.69 104 GLU A O 1
ATOM 864 N N . SER A 1 105 ? -0.048 -16.631 18.085 1.00 46.44 105 SER A N 1
ATOM 865 C CA . SER A 1 105 ? 0.578 -15.519 18.811 1.00 46.44 105 SER A CA 1
ATOM 866 C C . SER A 1 105 ? 1.704 -16.010 19.740 1.00 46.44 105 SER A C 1
ATOM 868 O O . SER A 1 105 ? 1.541 -16.034 20.961 1.00 46.44 105 SER A O 1
ATOM 870 N N . SER A 1 106 ? 2.852 -16.421 19.198 1.00 41.72 106 SER A N 1
ATOM 871 C CA . SER A 1 106 ? 4.036 -16.791 19.995 1.00 41.72 106 SER A CA 1
ATOM 872 C C . SER A 1 106 ? 5.042 -15.639 20.163 1.00 41.72 106 SER A C 1
ATOM 874 O O . SER A 1 106 ? 6.246 -15.867 20.252 1.00 41.72 106 SER A O 1
ATOM 876 N N . GLY A 1 107 ? 4.574 -14.388 20.223 1.00 39.25 107 GLY A N 1
ATOM 877 C CA . GLY A 1 107 ? 5.429 -13.223 20.466 1.00 39.25 107 GLY A CA 1
ATOM 878 C C . GLY A 1 107 ? 4.659 -12.024 21.017 1.00 39.25 107 GLY A C 1
ATOM 879 O O . GLY A 1 107 ? 3.599 -11.716 20.491 1.00 39.25 107 GLY A O 1
ATOM 880 N N . ILE A 1 108 ? 5.223 -11.396 22.065 1.00 43.88 108 ILE A N 1
ATOM 881 C CA . ILE A 1 108 ? 4.991 -10.094 22.758 1.00 43.88 108 ILE A CA 1
ATOM 882 C C . ILE A 1 108 ? 3.534 -9.618 23.016 1.00 43.88 108 ILE A C 1
ATOM 884 O O . ILE A 1 108 ? 3.292 -8.982 24.038 1.00 43.88 108 ILE A O 1
ATOM 888 N N . PHE A 1 109 ? 2.546 -9.965 22.194 1.00 49.94 109 PHE A N 1
ATOM 889 C CA . PHE A 1 109 ? 1.128 -9.673 22.380 1.00 49.94 109 PHE A CA 1
ATOM 890 C C . PHE A 1 109 ? 0.298 -10.956 22.248 1.00 49.94 109 PHE A C 1
ATOM 892 O O . PHE A 1 109 ? 0.088 -11.471 21.151 1.00 49.94 109 PHE A O 1
ATOM 899 N N . SER A 1 110 ? -0.234 -11.453 23.363 1.00 55.31 110 SER A N 1
ATOM 900 C CA . SER A 1 110 ? -1.264 -12.496 23.374 1.00 55.31 110 SER A CA 1
ATOM 901 C C . SER A 1 110 ? -2.624 -11.896 22.991 1.00 55.31 110 SER A C 1
ATOM 903 O O . SER A 1 110 ? -3.524 -11.741 23.818 1.00 55.31 110 SER A O 1
ATOM 905 N N . ILE A 1 111 ? -2.785 -11.508 21.723 1.00 62.12 111 ILE A N 1
ATOM 906 C CA . ILE A 1 111 ? -4.094 -11.112 21.194 1.00 62.12 111 ILE A CA 1
ATOM 907 C C . ILE A 1 111 ? -4.929 -12.385 21.058 1.00 62.12 111 ILE A C 1
ATOM 909 O O . ILE A 1 111 ? -4.752 -13.157 20.121 1.00 62.12 111 ILE A O 1
ATOM 913 N N . ASN A 1 112 ? -5.843 -12.608 22.003 1.00 66.56 112 ASN A N 1
ATOM 914 C CA . ASN A 1 112 ? -6.778 -13.732 21.961 1.00 66.56 112 ASN A CA 1
ATOM 915 C C . ASN A 1 112 ? -7.908 -13.458 20.949 1.00 66.56 112 ASN A C 1
ATOM 917 O O . ASN A 1 112 ? -9.040 -13.159 21.337 1.00 66.56 112 ASN A O 1
ATOM 921 N N . ALA A 1 113 ? -7.566 -13.480 19.659 1.00 70.94 113 ALA A N 1
ATOM 922 C CA . ALA A 1 113 ? -8.470 -13.285 18.531 1.00 70.94 113 ALA A CA 1
ATOM 923 C C . ALA A 1 113 ? -8.016 -14.129 17.331 1.00 70.94 113 ALA A C 1
ATOM 925 O O . ALA A 1 113 ? -6.821 -14.261 17.081 1.00 70.94 113 ALA A O 1
ATOM 926 N N . SER A 1 114 ? -8.958 -14.663 16.550 1.00 72.12 114 SER A N 1
ATOM 927 C CA . SER A 1 114 ? -8.649 -15.408 15.315 1.00 72.12 114 SER A CA 1
ATOM 928 C C . SER A 1 114 ? -8.350 -14.497 14.116 1.00 72.12 114 SER A C 1
ATOM 930 O O . SER A 1 114 ? -7.800 -14.934 13.102 1.00 72.12 114 SER A O 1
ATOM 932 N N . TRP A 1 115 ? -8.709 -13.220 14.225 1.00 76.50 115 TRP A N 1
ATOM 933 C CA . TRP A 1 115 ? -8.451 -12.191 13.229 1.00 76.50 115 TRP A CA 1
ATOM 934 C C . TRP A 1 115 ? -8.286 -10.826 13.896 1.00 76.50 115 TRP A C 1
ATOM 936 O O . TRP A 1 115 ? -8.689 -10.608 15.041 1.00 76.50 115 TRP A O 1
ATOM 946 N N . VAL A 1 116 ? -7.695 -9.894 13.157 1.00 79.75 116 VAL A N 1
ATOM 947 C CA . VAL A 1 116 ? -7.502 -8.504 13.564 1.00 79.75 116 VAL A CA 1
ATOM 948 C C . VAL A 1 116 ? -7.916 -7.581 12.429 1.00 79.75 116 VAL A C 1
ATOM 950 O O . VAL A 1 116 ? -7.637 -7.845 11.260 1.00 79.75 116 VAL A O 1
ATOM 953 N N . PHE A 1 117 ? -8.610 -6.502 12.764 1.00 83.19 117 PHE A N 1
ATOM 954 C CA . PHE A 1 117 ? -8.836 -5.409 11.834 1.00 83.19 117 PHE A CA 1
ATOM 955 C C . PHE A 1 117 ? -7.661 -4.442 11.913 1.00 83.19 117 PHE A C 1
ATOM 957 O O . PHE A 1 117 ? -7.315 -3.979 13.001 1.00 83.19 117 PHE A O 1
ATOM 964 N N . ILE A 1 118 ? -7.054 -4.156 10.771 1.00 83.06 118 ILE A N 1
ATOM 965 C CA . ILE A 1 118 ? -5.866 -3.321 10.649 1.00 83.06 118 ILE A CA 1
ATOM 966 C C . ILE A 1 118 ? -6.292 -2.011 9.996 1.00 83.06 118 ILE A C 1
ATOM 968 O O . ILE A 1 118 ? -6.848 -2.018 8.898 1.00 83.06 118 ILE A O 1
ATOM 972 N N . ILE A 1 119 ? -6.043 -0.897 10.681 1.00 84.88 119 ILE A N 1
ATOM 973 C CA . ILE A 1 119 ? -6.281 0.457 10.179 1.00 84.88 119 ILE A CA 1
ATOM 974 C C . ILE A 1 119 ? -4.929 1.144 10.048 1.00 84.88 119 ILE A C 1
ATOM 976 O O . ILE A 1 119 ? -4.185 1.252 11.024 1.00 84.88 119 ILE A O 1
ATOM 980 N N . GLU A 1 120 ? -4.626 1.638 8.856 1.00 81.44 120 GLU A N 1
ATOM 981 C CA . GLU A 1 120 ? -3.419 2.409 8.590 1.00 81.44 120 GLU A CA 1
ATOM 982 C C . GLU A 1 120 ? -3.745 3.898 8.533 1.00 81.44 120 GLU A C 1
ATOM 984 O O . GLU A 1 120 ? -4.647 4.334 7.816 1.00 81.44 120 GLU A O 1
ATOM 989 N N . ILE A 1 121 ? -2.978 4.684 9.281 1.00 80.75 121 ILE A N 1
ATOM 990 C CA . ILE A 1 121 ? -3.076 6.139 9.342 1.00 80.75 121 ILE A CA 1
ATOM 991 C C . ILE A 1 121 ? -1.762 6.718 8.831 1.00 80.75 121 ILE A C 1
ATOM 993 O O . ILE A 1 121 ? -0.684 6.324 9.284 1.00 80.75 121 ILE A O 1
ATOM 997 N N . LEU A 1 122 ? -1.835 7.671 7.905 1.00 71.56 122 LEU A N 1
ATOM 998 C CA . LEU A 1 122 ? -0.654 8.382 7.419 1.00 71.56 122 LEU A CA 1
ATOM 999 C C . LEU A 1 122 ? -0.411 9.675 8.184 1.00 71.56 122 LEU A C 1
ATOM 1001 O O . LEU A 1 122 ? -1.352 10.336 8.629 1.00 71.56 122 LEU A O 1
ATOM 1005 N N . ASN A 1 123 ? 0.869 10.061 8.254 1.00 61.97 123 ASN A N 1
ATOM 1006 C CA . ASN A 1 123 ? 1.301 11.427 8.549 1.00 61.97 123 ASN A CA 1
ATOM 1007 C C . ASN A 1 123 ? 0.611 12.041 9.782 1.00 61.97 123 ASN A C 1
ATOM 1009 O O . ASN A 1 123 ? 0.224 13.210 9.788 1.00 61.97 123 ASN A O 1
ATOM 1013 N N . SER A 1 124 ? 0.414 11.229 10.818 1.00 60.22 124 SER A N 1
ATOM 1014 C CA . SER A 1 124 ? -0.169 11.668 12.079 1.00 60.22 124 SER A CA 1
ATOM 1015 C C . SER A 1 124 ? 0.958 11.859 13.083 1.00 60.22 124 SER A C 1
ATOM 1017 O O . SER A 1 124 ? 1.361 10.889 13.729 1.00 60.22 124 SER A O 1
ATOM 1019 N N . PRO A 1 125 ? 1.512 13.081 13.225 1.00 59.59 125 PRO A N 1
ATOM 1020 C CA . PRO A 1 125 ? 2.431 13.348 14.322 1.00 59.59 125 PRO A CA 1
ATOM 1021 C C . PRO A 1 125 ? 1.761 12.951 15.646 1.00 59.59 125 PRO A C 1
ATOM 1023 O O . PRO A 1 125 ? 0.536 13.000 15.779 1.00 59.59 125 PRO A O 1
ATOM 1026 N N . LEU A 1 126 ? 2.554 12.500 16.621 1.00 60.03 126 LEU A N 1
ATOM 1027 C CA . LEU A 1 126 ? 2.053 11.875 17.857 1.00 60.03 126 LEU A CA 1
ATOM 1028 C C . LEU A 1 126 ? 1.001 12.715 18.591 1.00 60.03 126 LEU A C 1
ATOM 1030 O O . LEU A 1 126 ? 0.049 12.170 19.142 1.00 60.03 126 LEU A O 1
ATOM 1034 N N . ASN A 1 127 ? 1.141 14.041 18.551 1.00 62.12 127 ASN A N 1
ATOM 1035 C CA . ASN A 1 127 ? 0.198 14.983 19.152 1.00 62.12 127 ASN A CA 1
ATOM 1036 C C . ASN A 1 127 ? -1.201 14.971 18.500 1.00 62.12 127 ASN A C 1
ATOM 1038 O O . ASN A 1 127 ? -2.159 15.444 19.107 1.00 62.12 127 ASN A O 1
ATOM 1042 N N . ILE A 1 128 ? -1.334 14.437 17.284 1.00 70.88 128 ILE A N 1
ATOM 1043 C CA . ILE A 1 128 ? -2.601 14.251 16.564 1.00 70.88 128 ILE A CA 1
ATOM 1044 C C . ILE A 1 128 ? -3.088 12.797 16.680 1.00 70.88 128 ILE A C 1
ATOM 1046 O O . ILE A 1 128 ? -4.291 12.554 16.619 1.00 70.88 128 ILE A O 1
ATOM 1050 N N . LEU A 1 129 ? -2.199 11.830 16.924 1.00 74.44 129 LEU A N 1
ATOM 1051 C CA . LEU A 1 129 ? -2.556 10.411 17.012 1.00 74.44 129 LEU A CA 1
ATOM 1052 C C . LEU A 1 129 ? -3.598 10.125 18.098 1.00 74.44 129 LEU A C 1
ATOM 1054 O O . LEU A 1 129 ? -4.592 9.459 17.828 1.00 74.44 129 LEU A O 1
ATOM 1058 N N . ASP A 1 130 ? -3.430 10.659 19.307 1.00 76.56 130 ASP A N 1
ATOM 1059 C CA . ASP A 1 130 ? -4.404 10.419 20.380 1.00 76.56 130 ASP A CA 1
ATOM 1060 C C . ASP A 1 130 ? -5.768 11.054 20.066 1.00 76.56 130 ASP A C 1
ATOM 1062 O O . ASP A 1 130 ? -6.810 10.500 20.417 1.00 76.56 130 ASP A O 1
ATOM 1066 N N . LYS A 1 131 ? -5.783 12.175 19.333 1.00 82.75 131 LYS A N 1
ATOM 1067 C CA . LYS A 1 131 ? -7.017 12.769 18.802 1.00 82.75 131 LYS A CA 1
ATOM 1068 C C . LYS A 1 131 ? -7.656 11.861 17.747 1.00 82.75 131 LYS A C 1
ATOM 1070 O O . LYS A 1 131 ? -8.861 11.639 17.801 1.00 82.75 131 LYS A O 1
ATOM 1075 N N . ASN A 1 132 ? -6.869 11.309 16.827 1.00 83.94 132 ASN A N 1
ATOM 1076 C CA . ASN A 1 132 ? -7.357 10.410 15.779 1.00 83.94 132 ASN A CA 1
ATOM 1077 C C . ASN A 1 132 ? -7.901 9.098 16.361 1.00 83.94 132 ASN A C 1
ATOM 1079 O O . ASN A 1 132 ? -8.965 8.647 15.949 1.00 83.94 132 ASN A O 1
ATOM 1083 N N . ILE A 1 133 ? -7.230 8.528 17.368 1.00 81.75 133 ILE A N 1
ATOM 1084 C CA . ILE A 1 133 ? -7.708 7.342 18.094 1.00 81.75 133 ILE A CA 1
ATOM 1085 C C . ILE A 1 133 ? -9.029 7.640 18.804 1.00 81.75 133 ILE A C 1
ATOM 1087 O O . ILE A 1 133 ? -9.935 6.815 18.744 1.00 81.75 133 ILE A O 1
ATOM 1091 N N . ARG A 1 134 ? -9.173 8.813 19.438 1.00 84.31 134 ARG A N 1
ATOM 1092 C CA . ARG A 1 134 ? -10.450 9.230 20.046 1.00 84.31 134 ARG A CA 1
ATOM 1093 C C . ARG A 1 134 ? -11.568 9.314 19.012 1.00 84.31 134 ARG A C 1
ATOM 1095 O O . ARG A 1 134 ? -12.611 8.725 19.235 1.00 84.31 134 ARG A O 1
ATOM 1102 N N . ILE A 1 135 ? -11.322 9.944 17.861 1.00 87.75 135 ILE A N 1
ATOM 1103 C CA . ILE A 1 135 ? -12.305 10.013 16.769 1.00 87.75 135 ILE A CA 1
ATOM 1104 C C . ILE A 1 135 ? -12.706 8.607 16.305 1.00 87.75 135 ILE A C 1
ATOM 1106 O O . ILE A 1 135 ? -13.891 8.338 16.135 1.00 87.75 135 ILE A O 1
ATOM 1110 N N . ILE A 1 136 ? -11.743 7.698 16.121 1.00 86.56 136 ILE A N 1
ATOM 1111 C CA . ILE A 1 136 ? -12.037 6.310 15.739 1.00 86.56 136 ILE A CA 1
ATOM 1112 C C . ILE A 1 136 ? -12.884 5.630 16.820 1.00 86.56 136 ILE A C 1
ATOM 1114 O O . ILE A 1 136 ? -13.905 5.037 16.493 1.00 86.56 136 ILE A O 1
ATOM 1118 N N . ASN A 1 137 ? -12.504 5.747 18.094 1.00 85.19 137 ASN A N 1
ATOM 1119 C CA . ASN A 1 137 ? -13.267 5.202 19.218 1.00 85.19 137 ASN A CA 1
ATOM 1120 C C . ASN A 1 137 ? -14.700 5.747 19.275 1.00 85.19 137 ASN A C 1
ATOM 1122 O O . ASN A 1 137 ? -15.631 4.964 19.447 1.00 85.19 137 ASN A O 1
ATOM 1126 N N . ASP A 1 138 ? -14.885 7.053 19.081 1.00 86.69 138 ASP A N 1
ATOM 1127 C CA . ASP A 1 138 ? -16.195 7.709 19.093 1.00 86.69 138 ASP A CA 1
ATOM 1128 C C . ASP A 1 138 ? -17.078 7.218 17.938 1.00 86.69 138 ASP A C 1
ATOM 1130 O O . ASP A 1 138 ? -18.232 6.851 18.151 1.00 86.69 138 ASP A O 1
ATOM 1134 N N . MET A 1 139 ? -16.527 7.116 16.723 1.00 86.44 139 MET A N 1
ATOM 1135 C CA . MET A 1 139 ? -17.232 6.563 15.551 1.00 86.44 139 MET A CA 1
ATOM 1136 C C . MET A 1 139 ? -17.591 5.087 15.741 1.00 86.44 139 MET A C 1
ATOM 1138 O O . MET A 1 139 ? -18.531 4.563 15.141 1.00 86.44 139 MET A O 1
ATOM 1142 N N . LEU A 1 140 ? -16.838 4.416 16.601 1.00 84.81 140 LEU A N 1
ATOM 1143 C CA . LEU A 1 140 ? -17.031 3.048 17.022 1.00 84.81 140 LEU A CA 1
ATOM 1144 C C . LEU A 1 140 ? -17.788 2.941 18.370 1.00 84.81 140 LEU A C 1
ATOM 1146 O O . LEU A 1 140 ? -17.854 1.862 18.951 1.00 84.81 140 LEU A O 1
ATOM 1150 N N . ASN A 1 141 ? -18.404 4.017 18.873 1.00 79.12 141 ASN A N 1
ATOM 1151 C CA . ASN A 1 141 ? -19.190 4.046 20.118 1.00 79.12 141 ASN A CA 1
ATOM 1152 C C . ASN A 1 141 ? -18.472 3.488 21.366 1.00 79.12 141 ASN A C 1
ATOM 1154 O O . ASN A 1 141 ? -19.132 3.009 22.287 1.00 79.12 141 ASN A O 1
ATOM 1158 N N . ASN A 1 142 ? -17.137 3.504 21.410 1.00 73.00 142 ASN A N 1
ATOM 1159 C CA . ASN A 1 142 ? -16.339 2.877 22.474 1.00 73.00 142 ASN A CA 1
ATOM 1160 C C . ASN A 1 142 ? -16.636 1.375 22.696 1.00 73.00 142 ASN A C 1
ATOM 1162 O O . ASN A 1 142 ? -16.316 0.827 23.747 1.00 73.00 142 ASN A O 1
ATOM 1166 N N . GLU A 1 143 ? -17.228 0.685 21.716 1.00 70.62 143 GLU A N 1
ATOM 1167 C CA . GLU A 1 143 ? -17.565 -0.745 21.812 1.00 70.62 143 GLU A CA 1
ATOM 1168 C C . GLU A 1 143 ? -16.317 -1.653 21.665 1.00 70.62 143 GLU A C 1
ATOM 1170 O O . GLU A 1 143 ? -16.430 -2.875 21.774 1.00 70.62 143 GLU A O 1
ATOM 1175 N N . TYR A 1 144 ? -15.131 -1.090 21.387 1.00 69.88 144 TYR A N 1
ATOM 1176 C CA . TYR A 1 144 ? -13.976 -1.831 20.872 1.00 69.88 144 TYR A CA 1
ATOM 1177 C C . TYR A 1 144 ? -12.701 -1.565 21.671 1.00 69.88 144 TYR A C 1
ATOM 1179 O O . TYR A 1 144 ? -12.329 -0.424 21.936 1.00 69.88 144 TYR A O 1
ATOM 1187 N N . ASN A 1 145 ? -11.971 -2.641 21.970 1.00 69.94 145 ASN A N 1
ATOM 1188 C CA . ASN A 1 145 ? -10.618 -2.547 22.503 1.00 69.94 145 ASN A CA 1
ATOM 1189 C C . ASN A 1 145 ? -9.646 -2.228 21.365 1.00 69.94 145 ASN A C 1
ATOM 1191 O O . ASN A 1 145 ? -9.258 -3.113 20.604 1.00 69.94 145 ASN A O 1
ATOM 1195 N N . ILE A 1 146 ? -9.253 -0.963 21.250 1.00 68.94 146 ILE A N 1
ATOM 1196 C CA . ILE A 1 146 ? -8.218 -0.542 20.309 1.00 68.94 146 ILE A CA 1
ATOM 1197 C C . ILE A 1 146 ? -6.835 -0.877 20.880 1.00 68.94 146 ILE A C 1
ATOM 1199 O O . ILE A 1 146 ? -6.418 -0.316 21.894 1.00 68.94 146 ILE A O 1
ATOM 1203 N N . LEU A 1 147 ? -6.101 -1.763 20.206 1.00 69.75 147 LEU A N 1
ATOM 1204 C CA . LEU A 1 147 ? -4.692 -2.024 20.484 1.00 69.75 147 LEU A CA 1
ATOM 1205 C C . LEU A 1 147 ? -3.833 -1.092 19.627 1.00 69.75 147 LEU A C 1
ATOM 1207 O O . LEU A 1 147 ? -3.870 -1.118 18.394 1.00 69.75 147 LEU A O 1
ATOM 1211 N N . LYS A 1 148 ? -3.045 -0.253 20.295 1.00 65.56 148 LYS A N 1
ATOM 1212 C CA . LYS A 1 148 ? -2.098 0.652 19.646 1.00 65.56 148 LYS A CA 1
ATOM 1213 C C . LYS A 1 148 ? -0.759 -0.064 19.492 1.00 65.56 148 LYS A C 1
ATOM 1215 O O . LYS A 1 148 ? -0.137 -0.399 20.497 1.00 65.56 148 LYS A O 1
ATOM 1220 N N . ILE A 1 149 ? -0.302 -0.267 18.258 1.00 60.59 149 ILE A N 1
ATOM 1221 C CA . ILE A 1 149 ? 1.070 -0.707 17.982 1.00 60.59 149 ILE A CA 1
ATOM 1222 C C . ILE A 1 149 ? 1.730 0.340 17.087 1.00 60.59 149 ILE A C 1
ATOM 1224 O O . ILE A 1 149 ? 1.328 0.549 15.948 1.00 60.59 149 ILE A O 1
ATOM 1228 N N . THR A 1 150 ? 2.762 1.006 17.599 1.00 58.66 150 THR A N 1
ATOM 1229 C CA . THR A 1 150 ? 3.579 1.944 16.822 1.00 58.66 150 THR A CA 1
ATOM 1230 C C . THR A 1 150 ? 5.054 1.613 16.948 1.00 58.66 150 THR A C 1
ATOM 1232 O O . THR A 1 150 ? 5.544 1.431 18.059 1.00 58.66 150 THR A O 1
ATOM 1235 N N . ASN A 1 151 ? 5.757 1.629 15.814 1.00 48.41 151 ASN A N 1
ATOM 1236 C CA . ASN A 1 151 ? 7.113 2.165 15.711 1.00 48.41 151 ASN A CA 1
ATOM 1237 C C . ASN A 1 151 ? 7.474 2.402 14.242 1.00 48.41 151 ASN A C 1
ATOM 1239 O O . ASN A 1 151 ? 7.705 1.445 13.516 1.00 48.41 151 ASN A O 1
ATOM 1243 N N . TYR A 1 152 ? 7.570 3.675 13.857 1.00 51.09 152 TYR A N 1
ATOM 1244 C CA . TYR A 1 152 ? 8.703 4.199 13.097 1.00 51.09 152 TYR A CA 1
ATOM 1245 C C . TYR A 1 152 ? 9.042 5.578 13.673 1.00 51.09 152 TYR A C 1
ATOM 1247 O O . TYR A 1 152 ? 8.174 6.229 14.254 1.00 51.09 152 TYR A O 1
ATOM 1255 N N . ASP A 1 153 ? 10.321 5.938 13.604 1.00 49.47 153 ASP A N 1
ATOM 1256 C CA . ASP A 1 153 ? 11.007 6.960 14.402 1.00 49.47 153 ASP A CA 1
ATOM 1257 C C . ASP A 1 153 ? 10.160 8.204 14.764 1.00 49.47 153 ASP A C 1
ATOM 1259 O O . ASP A 1 153 ? 9.699 8.962 13.907 1.00 49.47 153 ASP A O 1
ATOM 1263 N N . TYR A 1 154 ? 9.958 8.412 16.067 1.00 52.25 154 TYR A N 1
ATOM 1264 C CA . TYR A 1 154 ? 8.949 9.299 16.667 1.00 52.25 154 TYR A CA 1
ATOM 1265 C C . TYR A 1 154 ? 9.108 10.795 16.355 1.00 52.25 154 TYR A C 1
ATOM 1267 O O . TYR A 1 154 ? 8.175 11.572 16.563 1.00 52.25 154 TYR A O 1
ATOM 1275 N N . ASN A 1 155 ? 10.272 11.199 15.848 1.00 56.4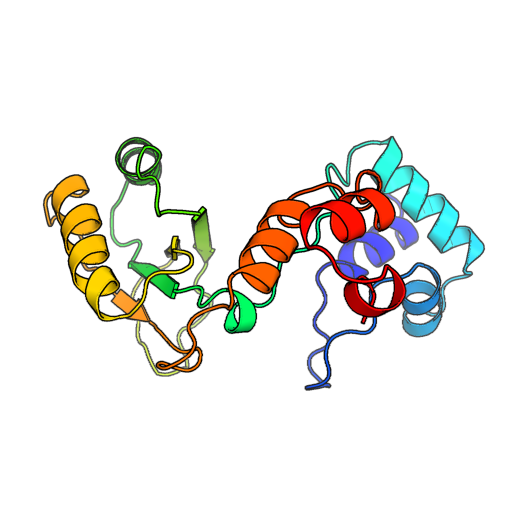4 155 ASN A N 1
ATOM 1276 C CA . ASN A 1 155 ? 10.599 12.588 15.528 1.00 56.44 155 ASN A CA 1
ATOM 1277 C C . ASN A 1 155 ? 10.567 12.886 14.023 1.00 56.44 155 ASN A C 1
ATOM 1279 O O . ASN A 1 155 ? 10.921 13.993 13.606 1.00 56.44 155 ASN A O 1
ATOM 1283 N N . PHE A 1 156 ? 10.161 11.925 13.190 1.00 64.19 156 PHE A N 1
ATOM 1284 C CA . PHE A 1 156 ? 10.148 12.128 11.751 1.00 64.19 156 PHE A CA 1
ATOM 1285 C C . PHE A 1 156 ? 8.896 12.893 11.304 1.00 64.19 156 PHE A C 1
ATOM 1287 O O . PHE A 1 156 ? 7.786 12.366 11.258 1.00 64.19 156 PHE A O 1
ATOM 1294 N N . SER A 1 157 ? 9.092 14.155 10.928 1.00 64.50 157 SER A N 1
ATOM 1295 C CA . SER A 1 157 ? 8.135 14.905 10.117 1.00 64.50 157 SER A CA 1
ATOM 1296 C C . SER A 1 157 ? 8.597 14.852 8.668 1.00 64.50 157 SER A C 1
ATOM 1298 O O . SER A 1 157 ? 9.693 15.320 8.353 1.00 64.50 157 SER A O 1
ATOM 1300 N N . MET A 1 158 ? 7.771 14.285 7.786 1.00 72.12 158 MET A N 1
ATOM 1301 C CA . MET A 1 158 ? 8.093 14.198 6.364 1.00 72.12 158 MET A CA 1
ATOM 1302 C C . MET A 1 158 ? 8.277 15.617 5.789 1.00 72.12 158 MET A C 1
ATOM 1304 O O . MET A 1 158 ? 7.343 16.422 5.851 1.00 72.12 158 MET A O 1
ATOM 1308 N N . PRO A 1 159 ? 9.446 15.951 5.214 1.00 73.75 159 PRO A N 1
ATOM 1309 C CA . PRO A 1 159 ? 9.636 17.204 4.492 1.00 73.75 159 PRO A CA 1
ATOM 1310 C C . PRO A 1 159 ? 8.600 17.375 3.376 1.00 73.75 159 PRO A C 1
ATOM 1312 O O . PRO A 1 159 ? 8.228 16.401 2.722 1.00 73.75 159 PRO A O 1
ATOM 1315 N N . ASP A 1 160 ? 8.180 18.608 3.090 1.00 77.00 160 ASP A N 1
ATOM 1316 C CA . ASP A 1 160 ? 7.091 18.856 2.131 1.00 77.00 160 ASP A CA 1
ATOM 1317 C C . ASP A 1 160 ? 7.391 18.330 0.721 1.00 77.00 160 ASP A C 1
ATOM 1319 O O . ASP A 1 160 ? 6.527 17.731 0.091 1.00 77.00 160 ASP A O 1
ATOM 1323 N N . TYR A 1 161 ? 8.644 18.417 0.262 1.00 77.56 161 TYR A N 1
ATOM 1324 C CA . TYR A 1 161 ? 9.028 17.847 -1.035 1.00 77.56 161 TYR A CA 1
ATOM 1325 C C . TYR A 1 161 ? 8.893 16.314 -1.080 1.00 77.56 161 TYR A C 1
ATOM 1327 O O . TYR A 1 161 ? 8.624 15.755 -2.143 1.00 77.56 161 TYR A O 1
ATOM 1335 N N . LEU A 1 162 ? 9.077 15.627 0.056 1.00 76.25 162 LEU A N 1
ATOM 1336 C CA . LEU A 1 162 ? 8.841 14.189 0.163 1.00 76.25 162 LEU A CA 1
ATOM 1337 C C . LEU A 1 162 ? 7.338 13.903 0.176 1.00 76.25 162 LEU A C 1
ATOM 1339 O O . LEU A 1 162 ? 6.918 12.980 -0.515 1.00 76.25 162 LEU A O 1
ATOM 1343 N N . LYS A 1 163 ? 6.517 14.716 0.858 1.00 76.00 163 LYS A N 1
ATOM 1344 C CA . LYS A 1 163 ? 5.046 14.604 0.782 1.00 76.00 163 LYS A CA 1
ATOM 1345 C C . LYS A 1 163 ? 4.545 14.775 -0.651 1.00 76.00 163 LYS A C 1
ATOM 1347 O O . LYS A 1 163 ? 3.704 14.006 -1.107 1.00 76.00 163 LYS A O 1
ATOM 1352 N N . ASP A 1 164 ? 5.085 15.742 -1.387 1.00 78.44 164 ASP A N 1
ATOM 1353 C CA . ASP A 1 164 ? 4.719 15.965 -2.786 1.00 78.44 164 ASP A CA 1
ATOM 1354 C C . ASP A 1 164 ? 5.184 14.825 -3.694 1.00 78.44 164 ASP A C 1
ATOM 1356 O O . ASP A 1 164 ? 4.441 14.411 -4.589 1.00 78.44 164 ASP A O 1
ATOM 1360 N N . LEU A 1 165 ? 6.382 14.279 -3.454 1.00 80.44 165 LEU A N 1
ATOM 1361 C CA . LEU A 1 165 ? 6.860 13.081 -4.141 1.00 80.44 165 LEU A CA 1
ATOM 1362 C C . LEU A 1 165 ? 5.929 11.896 -3.862 1.00 80.44 165 LEU A C 1
ATOM 1364 O O . LEU A 1 165 ? 5.450 11.274 -4.809 1.00 80.44 165 LEU A O 1
ATOM 1368 N N . TYR A 1 166 ? 5.614 11.645 -2.588 1.00 78.38 166 TYR A N 1
ATOM 1369 C CA . TYR A 1 166 ? 4.673 10.627 -2.128 1.00 78.38 166 TYR A CA 1
ATOM 1370 C C . TYR A 1 166 ? 3.329 10.758 -2.848 1.00 78.38 166 TYR A C 1
ATOM 1372 O O . TYR A 1 166 ? 2.939 9.850 -3.574 1.00 78.38 166 TYR A O 1
ATOM 1380 N N . ASN A 1 167 ? 2.686 11.924 -2.772 1.00 76.69 167 ASN A N 1
ATOM 1381 C CA . ASN A 1 167 ? 1.403 12.202 -3.427 1.00 76.69 167 ASN A CA 1
ATOM 1382 C C . ASN A 1 167 ? 1.463 12.074 -4.958 1.00 76.69 167 ASN A C 1
ATOM 1384 O O . ASN A 1 167 ? 0.434 12.040 -5.634 1.00 76.69 167 ASN A O 1
ATOM 1388 N N . SER A 1 168 ? 2.662 12.071 -5.538 1.00 76.75 168 SER A N 1
ATOM 1389 C CA . SER A 1 168 ? 2.846 11.934 -6.977 1.00 76.75 168 SER A CA 1
ATOM 1390 C C . SER A 1 168 ? 3.049 10.497 -7.439 1.00 76.75 168 SER A C 1
ATOM 1392 O O . SER A 1 168 ? 2.848 10.261 -8.632 1.00 76.75 168 SER A O 1
ATOM 1394 N N . ILE A 1 169 ? 3.402 9.570 -6.542 1.00 76.31 169 ILE A N 1
ATOM 1395 C CA . ILE A 1 169 ? 3.701 8.162 -6.862 1.00 76.31 169 ILE A CA 1
ATOM 1396 C C . ILE A 1 169 ? 2.799 7.160 -6.134 1.00 76.31 169 ILE A C 1
ATOM 1398 O O . ILE A 1 169 ? 2.557 6.075 -6.658 1.00 76.31 169 ILE A O 1
ATOM 1402 N N . ALA A 1 170 ? 2.319 7.503 -4.938 1.00 73.00 170 ALA A N 1
ATOM 1403 C CA . ALA A 1 170 ? 1.582 6.597 -4.074 1.00 73.00 170 ALA A CA 1
ATOM 1404 C C . ALA A 1 170 ? 0.309 6.129 -4.774 1.00 73.00 170 ALA A C 1
ATOM 1406 O O . ALA A 1 170 ? -0.463 6.934 -5.300 1.00 73.00 170 ALA A O 1
ATOM 1407 N N . TYR A 1 171 ? 0.128 4.809 -4.809 1.00 69.06 171 TYR A N 1
ATOM 1408 C CA . TYR A 1 171 ? -1.027 4.154 -5.420 1.00 69.06 171 TYR A CA 1
ATOM 1409 C C . TYR A 1 171 ? -1.265 4.519 -6.888 1.00 69.06 171 TYR A C 1
ATOM 1411 O O . TYR A 1 171 ? -2.351 4.255 -7.398 1.00 69.06 171 TYR A O 1
ATOM 1419 N N . LYS A 1 172 ? -0.293 5.085 -7.607 1.00 70.50 172 LYS A N 1
ATOM 1420 C CA . LYS A 1 172 ? -0.360 5.140 -9.069 1.00 70.50 172 LYS A CA 1
ATOM 1421 C C . LYS A 1 172 ? 0.121 3.828 -9.645 1.00 70.50 172 LYS A C 1
ATOM 1423 O O . LYS A 1 172 ? 0.945 3.152 -9.025 1.00 70.50 172 LYS A O 1
ATOM 1428 N N . ASP A 1 173 ? -0.411 3.470 -10.807 1.00 72.25 173 ASP A N 1
ATOM 1429 C CA . ASP A 1 173 ? 0.201 2.384 -11.549 1.00 72.25 173 ASP A CA 1
ATOM 1430 C C . ASP A 1 173 ? 1.624 2.801 -11.952 1.00 72.25 173 ASP A C 1
ATOM 1432 O O . ASP A 1 173 ? 1.848 3.953 -12.332 1.00 72.25 173 ASP A O 1
ATOM 1436 N N . ILE A 1 174 ? 2.597 1.895 -11.846 1.00 70.31 174 ILE A N 1
ATOM 1437 C CA . ILE A 1 174 ? 3.981 2.154 -12.247 1.00 70.31 174 ILE A CA 1
ATOM 1438 C C . ILE A 1 174 ? 4.080 2.603 -13.707 1.00 70.31 174 ILE A C 1
ATOM 1440 O O . ILE A 1 174 ? 4.995 3.357 -14.036 1.00 70.31 174 ILE A O 1
ATOM 1444 N N . TYR A 1 175 ? 3.149 2.174 -14.568 1.00 70.50 175 TYR A N 1
ATOM 1445 C CA . TYR A 1 175 ? 3.109 2.573 -15.974 1.00 70.50 175 TYR A CA 1
ATOM 1446 C C . TYR A 1 175 ? 2.672 4.035 -16.162 1.00 70.50 175 TYR A C 1
ATOM 1448 O O . TYR A 1 175 ? 3.058 4.663 -17.146 1.00 70.50 175 TYR A O 1
ATOM 1456 N N . ASP A 1 176 ? 1.960 4.606 -15.188 1.00 74.44 176 ASP A N 1
ATOM 1457 C CA . ASP A 1 176 ? 1.497 5.999 -15.204 1.00 74.44 176 ASP A CA 1
ATOM 1458 C C . ASP A 1 176 ? 2.511 6.972 -14.570 1.00 74.44 176 ASP A C 1
ATOM 1460 O O . ASP A 1 176 ? 2.302 8.191 -14.533 1.00 74.44 176 ASP A O 1
ATOM 1464 N N . ILE A 1 177 ? 3.624 6.460 -14.033 1.00 77.75 177 ILE A N 1
ATOM 1465 C CA . ILE A 1 177 ? 4.643 7.278 -13.372 1.00 77.75 177 ILE A CA 1
ATOM 1466 C C . ILE A 1 177 ? 5.512 7.978 -14.419 1.00 77.75 177 ILE A C 1
ATOM 1468 O O . ILE A 1 177 ? 6.348 7.373 -15.087 1.00 77.75 177 ILE A O 1
ATOM 1472 N N . ASN A 1 178 ? 5.389 9.305 -14.488 1.00 82.81 178 ASN A N 1
ATOM 1473 C CA . ASN A 1 178 ? 6.245 10.153 -15.310 1.00 82.81 178 ASN A CA 1
ATOM 1474 C C . ASN A 1 178 ? 7.199 10.986 -14.441 1.00 82.81 178 ASN A C 1
ATOM 1476 O O . ASN A 1 178 ? 6.804 11.978 -13.823 1.00 82.81 178 ASN A O 1
ATOM 1480 N N . LEU A 1 179 ? 8.482 10.612 -14.437 1.00 80.94 179 LEU A N 1
ATOM 1481 C CA . LEU A 1 179 ? 9.510 11.283 -13.635 1.00 80.94 179 LEU A CA 1
ATOM 1482 C C . LEU A 1 179 ? 9.701 12.763 -13.992 1.00 80.94 179 LEU A C 1
ATOM 1484 O O . LEU A 1 179 ? 10.084 13.535 -13.117 1.00 80.94 179 LEU A O 1
ATOM 1488 N N . LYS A 1 180 ? 9.421 13.178 -15.235 1.00 83.12 180 LYS A N 1
ATOM 1489 C CA . LYS A 1 180 ? 9.501 14.588 -15.646 1.00 83.12 180 LYS A CA 1
ATOM 1490 C C . LYS A 1 180 ? 8.392 15.410 -14.990 1.00 83.12 180 LYS A C 1
ATOM 1492 O O . LYS A 1 180 ? 8.676 16.429 -14.377 1.00 83.12 180 LYS A O 1
ATOM 1497 N N . VAL A 1 181 ? 7.157 14.907 -15.023 1.00 84.69 181 VAL A N 1
ATOM 1498 C CA . VAL A 1 181 ? 6.006 15.554 -14.365 1.00 84.69 181 VAL A CA 1
ATOM 1499 C C . VAL A 1 181 ? 6.228 15.665 -12.853 1.00 84.69 181 VAL A C 1
ATOM 1501 O O . VAL A 1 181 ? 5.949 16.702 -12.255 1.00 84.69 181 VAL A O 1
ATOM 1504 N N . ILE A 1 182 ? 6.774 14.617 -12.230 1.00 85.06 182 ILE A N 1
ATOM 1505 C CA . ILE A 1 182 ? 7.104 14.622 -10.797 1.00 85.06 182 ILE A CA 1
ATOM 1506 C C . ILE A 1 182 ? 8.209 15.642 -10.498 1.00 85.06 182 ILE A C 1
ATOM 1508 O O . ILE A 1 182 ? 8.070 16.440 -9.575 1.00 85.06 182 ILE A O 1
ATOM 1512 N N . SER A 1 183 ? 9.279 15.635 -11.298 1.00 84.38 183 SER A N 1
ATOM 1513 C CA . SER A 1 183 ? 10.401 16.582 -11.239 1.00 84.38 183 SER A CA 1
ATOM 1514 C C . SER A 1 183 ? 9.922 18.033 -11.275 1.00 84.38 183 SER A C 1
ATOM 1516 O O . SER A 1 183 ? 10.303 18.825 -10.409 1.00 84.38 183 SER A O 1
ATOM 1518 N N . ASP A 1 184 ? 9.039 18.361 -12.220 1.00 86.06 184 ASP A N 1
ATOM 1519 C CA . ASP A 1 184 ? 8.477 19.705 -12.382 1.00 86.06 184 ASP A CA 1
ATOM 1520 C C . ASP A 1 184 ? 7.629 20.111 -11.166 1.00 86.06 184 ASP A C 1
ATOM 1522 O O . ASP A 1 184 ? 7.742 21.236 -10.674 1.00 86.06 184 ASP A O 1
ATOM 1526 N N . ARG A 1 185 ? 6.838 19.177 -10.618 1.00 82.69 185 ARG A N 1
ATOM 1527 C CA . ARG A 1 185 ? 5.994 19.415 -9.438 1.00 82.69 1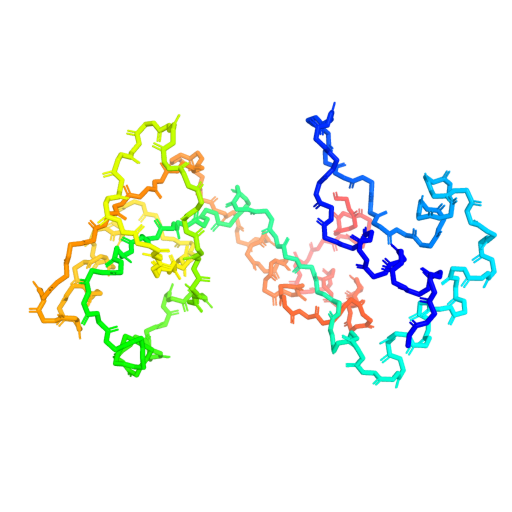85 ARG A CA 1
ATOM 1528 C C . ARG A 1 185 ? 6.811 19.675 -8.173 1.00 82.69 185 ARG A 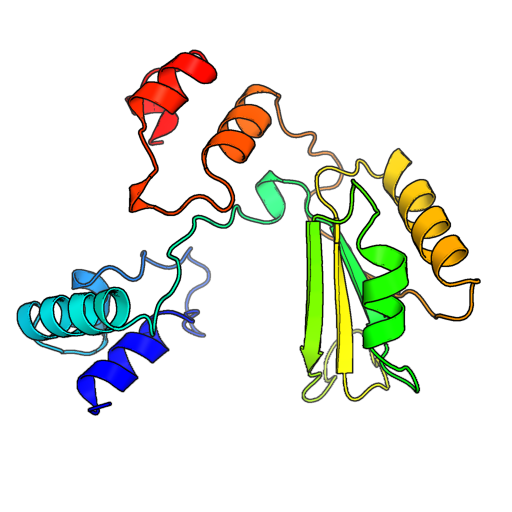C 1
ATOM 1530 O O . ARG A 1 185 ? 6.529 20.635 -7.462 1.00 82.69 185 ARG A O 1
ATOM 1537 N N . ILE A 1 186 ? 7.819 18.845 -7.894 1.00 86.56 186 ILE A N 1
ATOM 1538 C CA . ILE A 1 186 ? 8.609 18.940 -6.653 1.00 86.56 186 ILE A CA 1
ATOM 1539 C C . ILE A 1 186 ? 9.822 19.874 -6.774 1.00 86.56 186 ILE A C 1
ATOM 1541 O O . ILE A 1 186 ? 10.575 20.043 -5.813 1.00 86.56 186 ILE A O 1
ATOM 1545 N N . LYS A 1 187 ? 10.033 20.470 -7.957 1.00 89.00 187 LYS A N 1
ATOM 1546 C CA . LYS A 1 187 ? 11.145 21.380 -8.274 1.00 89.00 187 LYS A CA 1
ATOM 1547 C C . LYS A 1 187 ? 12.520 20.757 -7.985 1.00 89.00 187 LYS A C 1
ATOM 1549 O O . LYS A 1 187 ? 13.406 21.390 -7.406 1.00 89.00 187 LYS A O 1
ATOM 1554 N N . LYS A 1 188 ? 12.708 19.495 -8.382 1.00 85.44 188 LYS A N 1
ATOM 1555 C CA . LYS A 1 188 ? 13.982 18.754 -8.287 1.00 85.44 188 LYS A CA 1
ATOM 1556 C C . LYS A 1 188 ? 14.327 18.154 -9.638 1.00 85.44 188 LYS A C 1
ATOM 1558 O O . LYS A 1 188 ? 13.432 17.849 -10.404 1.00 85.44 188 LYS A O 1
ATOM 1563 N N . SER A 1 189 ? 15.611 17.930 -9.918 1.00 86.50 189 SER A N 1
ATOM 1564 C CA . SER A 1 189 ? 16.012 17.275 -11.170 1.00 86.50 189 SER A CA 1
ATOM 1565 C C . SER A 1 189 ? 15.480 15.840 -11.250 1.00 86.50 189 SER A C 1
ATOM 1567 O O . SER A 1 189 ? 15.430 15.150 -10.232 1.00 86.50 189 SER A O 1
ATOM 1569 N N . VAL A 1 190 ? 15.199 15.337 -12.455 1.00 78.88 190 VAL A N 1
ATOM 1570 C CA . VAL A 1 190 ? 14.825 13.924 -12.683 1.00 78.88 190 VAL A CA 1
ATOM 1571 C C . VAL A 1 190 ? 15.829 12.954 -12.042 1.00 78.88 190 VAL A C 1
ATOM 1573 O O . VAL A 1 190 ? 15.434 11.960 -11.440 1.00 78.88 190 VAL A O 1
ATOM 1576 N N . LYS A 1 191 ? 17.132 13.267 -12.099 1.00 77.81 191 LYS A N 1
ATOM 1577 C CA . LYS A 1 191 ? 18.189 12.473 -11.450 1.00 77.81 191 LYS A CA 1
ATOM 1578 C C . LYS A 1 191 ? 18.040 12.432 -9.926 1.00 77.81 191 LYS A C 1
ATOM 1580 O O . LYS A 1 191 ? 18.381 11.426 -9.319 1.00 77.81 191 LYS A O 1
ATOM 1585 N N . THR A 1 192 ? 17.574 13.521 -9.320 1.00 74.62 192 THR A N 1
ATOM 1586 C CA . THR A 1 192 ? 17.294 13.613 -7.882 1.00 74.62 192 THR A CA 1
ATOM 1587 C C . THR A 1 192 ? 16.005 12.888 -7.517 1.00 74.62 192 THR A C 1
ATOM 1589 O O . THR A 1 192 ? 15.990 12.233 -6.494 1.00 74.62 192 THR A O 1
ATOM 1592 N N . VAL A 1 193 ? 14.954 12.969 -8.342 1.00 73.62 193 VAL A N 1
ATOM 1593 C CA . VAL A 1 193 ? 13.693 12.229 -8.125 1.00 73.62 193 VAL A CA 1
ATOM 1594 C C . VAL A 1 193 ? 13.909 10.716 -8.192 1.00 73.62 193 VAL A C 1
ATOM 1596 O O . VAL A 1 193 ? 13.280 9.966 -7.459 1.00 73.62 193 VAL A O 1
ATOM 1599 N N . ASN A 1 194 ? 14.778 10.264 -9.099 1.00 70.50 194 ASN A N 1
ATOM 1600 C CA . ASN A 1 194 ? 15.064 8.844 -9.303 1.00 70.50 194 ASN A CA 1
ATOM 1601 C C . ASN A 1 194 ? 16.018 8.239 -8.251 1.00 70.50 194 ASN A C 1
ATOM 1603 O O . ASN A 1 194 ? 16.202 7.023 -8.241 1.00 70.50 194 ASN A O 1
ATOM 1607 N N . ARG A 1 195 ? 16.680 9.075 -7.444 1.00 65.25 195 ARG A N 1
ATOM 1608 C CA . ARG A 1 195 ? 17.561 8.658 -6.345 1.00 65.25 195 ARG A CA 1
ATOM 1609 C C . ARG A 1 195 ? 16.766 8.555 -5.057 1.00 65.25 195 ARG A C 1
ATOM 1611 O O . ARG A 1 195 ? 17.006 7.562 -4.344 1.00 65.25 195 ARG A O 1
#

Radius of gyration: 20.04 Å; chains: 1; bounding box: 38×45×46 Å

pLDDT: mean 71.54, std 12.69, range [33.16, 89.0]

Organism: Picrophilus torridus (strain ATCC 700027 / DSM 9790 / JCM 10055 / NBRC 100828 / KAW 2/3) (NCBI:txid1122961)